Protein AF-A0A9P6Y7F3-F1 (afdb_monomer)

Mean predicted aligned error: 17.51 Å

Nearest PDB structures (foldseek):
  8tn6-assembly1_C  TM=5.494E-01  e=2.387E-01  synthetic construct
  7jh6-assembly4_D  TM=4.380E-01  e=4.253E-01  synthetic construct

Foldseek 3Di:
DPPLVNVLVVLLVQLLVLLVQLLVLLVCCLPPLLVVLVPDPANLVSVVVCCVVSVVSLVVSLVSNLVSLVVSCVSVVDCLSVLLNCLSVVLVVLCVPQQVVLVVVSVVQVPDPDDDRVVVNVSSVSNSVSSVVNSVSSVVSNVSSVVVVVPVVVVVVVVVVVVVVVVVVVVVVVVVVVVVVVVLVPDDPVLNPDDPVVNCVVCVPVVVVVVVVPVPCPVVVVPPVVVVVVVVVVVVVVVVVVVVPDPDDDDDDDDDDDDDDDDDDDDDQDQWDWDWDDDVPDDIDIDTHRPVDDPVVVPPDDPDDPPVVVVVVVDPVVVVVVVVVVVVVVVVVVVVVVVVVVVVVVD

InterPro domains:
  IPR013901 Anthrone oxygenase [PF08592] (49-143)

Solvent-accessible surface area (backbone atoms only — not comparable to full-atom values): 19781 Å² total; per-residue (Å²): 132,84,52,71,66,66,68,44,48,57,37,50,51,49,17,38,52,27,22,41,54,40,20,55,50,41,48,44,42,62,72,46,47,49,54,52,25,70,70,38,98,59,40,65,69,48,42,52,55,53,46,62,58,48,51,58,58,43,54,53,23,30,52,50,15,17,51,22,20,39,49,47,16,73,76,66,68,44,64,64,29,42,50,25,13,48,31,26,44,47,43,54,61,48,37,60,73,60,44,41,64,51,51,52,52,54,58,51,47,70,74,43,98,76,66,63,64,69,60,50,50,55,47,51,52,54,46,50,55,54,47,49,57,44,28,52,35,25,39,49,18,24,52,46,40,53,60,52,47,64,58,52,52,60,52,49,57,52,51,54,54,50,52,52,51,52,52,50,52,48,52,49,53,52,50,52,51,52,50,50,52,55,55,60,68,72,49,57,74,74,65,74,72,46,51,76,68,54,49,54,68,76,39,49,69,62,49,52,51,50,50,62,72,56,54,67,79,45,78,78,68,60,48,50,71,54,53,50,48,51,52,49,52,54,48,53,57,48,52,55,58,55,60,77,68,62,88,80,76,89,80,80,88,74,92,78,79,90,78,85,92,77,85,92,74,84,78,78,83,70,69,70,46,72,49,72,50,82,49,91,97,50,86,67,48,74,48,80,43,58,78,85,65,56,78,90,74,60,63,83,82,73,85,79,74,56,70,78,56,57,62,62,44,70,44,67,68,51,42,50,54,53,50,53,50,53,52,51,52,52,51,52,50,52,54,50,52,53,51,53,53,55,56,63,77,74,111

Secondary structure (DSSP, 8-state):
---HHHHHHHHHHHHHHHHHHHHHHHHHIIIIIHHHHHHSSSHHHHHHHHHHHHHHHHHHHHHHHHHHHHHHHHHH--HHHHHHHHHHHHHHHHIIIIIHHHHHHHHHHTTSSS--HHHHHHHHHHHHHHHHHHHHHHHHHHHHHHHHHHHHHHHHHHHHHHHHHHHHHHHHHHHHHHHHHHHHHHS-HHHHTS-HHHHHHH-HHHHHHHHHHT----TTSSSHHHHHHHHHHHHHHHHHHHHTT---------PPPPPPP--------PPPEEEEE--TTS--EEEEE-TTS-GGGS--------HHHHHHTTSHHHHHHHHHHHHHHHHHHHHHHHHHHHHHTT-

Sequence (347 aa):
MTSLSTLIYYPRSISLLSSGIFAGFAVSVLYVSVPSIKASKDPLPTFVTTYGQGAKLAITNILISSTASGYCYYKTKNPKFLYAALFSAFSAPFTVFFIAPVNNQLFALQKDDSYDINKVYGLVDKWAILHGIRTIAGTAAFIINVFIKRKCDRTFISETKIEQLLQHVKGTCDSIRKNGANQLAKLPPEIRQLTAEEVCLTDKENFEELLKQLKPKKLSEFDTERIEAIEKQVEEEKEEEEEEGNDSYIDSELPLGRVPTGQRENTPSMGPLFIRLERQDKSNISIKLDPNQTVSELGGYTLVAPDNIMWQLENKTHRHHVWEQVEDIRSQLALFQTQLLKKNNTQ

pLDDT: mean 78.93, std 18.7, range [33.91, 98.5]

Radius of gyration: 35.04 Å; Cα contacts (8 Å, |Δi|>4): 204; chains: 1; bounding box: 82×62×100 Å

Organism: Rhizopus oryzae (NCBI:txid64495)

Structure (mmCIF, N/CA/C/O backbone):
data_AF-A0A9P6Y7F3-F1
#
_entry.id   AF-A0A9P6Y7F3-F1
#
loop_
_atom_site.group_PDB
_atom_site.id
_atom_site.type_symbol
_atom_site.label_atom_id
_atom_site.label_alt_id
_atom_site.label_comp_id
_atom_site.label_asym_id
_atom_site.label_entity_id
_atom_site.label_seq_id
_atom_site.pdbx_PDB_ins_code
_atom_site.Cartn_x
_atom_site.Cartn_y
_atom_site.Cartn_z
_atom_site.occupancy
_atom_site.B_iso_or_equiv
_atom_site.auth_seq_id
_atom_site.auth_comp_id
_atom_site.auth_asym_id
_atom_site.auth_atom_id
_atom_site.pdbx_PDB_model_num
ATOM 1 N N . MET A 1 1 ? 0.454 -7.447 29.699 1.00 49.69 1 MET A N 1
ATOM 2 C CA . MET A 1 1 ? -0.073 -8.028 28.447 1.00 49.69 1 MET A CA 1
ATOM 3 C C . MET A 1 1 ? -0.230 -6.880 27.469 1.00 49.69 1 MET A C 1
ATOM 5 O O . MET A 1 1 ? -0.949 -5.946 27.790 1.00 49.69 1 MET A O 1
ATOM 9 N N . THR A 1 2 ? 0.507 -6.864 26.360 1.00 57.16 2 THR A N 1
ATOM 10 C CA . THR A 1 2 ? 0.284 -5.858 25.313 1.00 57.16 2 THR A CA 1
ATOM 11 C C . THR A 1 2 ? -1.067 -6.140 24.669 1.00 57.16 2 THR A C 1
ATOM 13 O O . THR A 1 2 ? -1.341 -7.276 24.280 1.00 57.16 2 THR A O 1
ATOM 16 N N . SER A 1 3 ? -1.939 -5.133 24.620 1.00 75.25 3 SER A N 1
ATOM 17 C CA . SER A 1 3 ? -3.242 -5.269 23.972 1.00 75.25 3 SER A CA 1
ATOM 18 C C . SER A 1 3 ? -3.043 -5.684 22.510 1.00 75.25 3 SER A C 1
ATOM 20 O O . SER A 1 3 ? -2.118 -5.211 21.840 1.00 75.25 3 SER A O 1
ATOM 22 N N . LEU A 1 4 ? -3.909 -6.569 22.008 1.00 72.44 4 LEU A N 1
ATOM 23 C CA . LEU A 1 4 ? -3.931 -6.986 20.601 1.00 72.44 4 LEU A CA 1
ATOM 24 C C . LEU A 1 4 ? -3.957 -5.765 19.661 1.00 72.44 4 LEU A C 1
ATOM 26 O O . LEU A 1 4 ? -3.352 -5.792 18.589 1.00 72.44 4 LEU A O 1
ATOM 30 N N . SER A 1 5 ? -4.572 -4.671 20.112 1.00 70.25 5 SER A N 1
ATOM 31 C CA . SER A 1 5 ? -4.642 -3.384 19.423 1.00 70.25 5 SER A CA 1
ATOM 32 C C . SER A 1 5 ? -3.257 -2.766 19.201 1.00 70.25 5 SER A C 1
ATOM 34 O O . SER A 1 5 ? -2.925 -2.372 18.083 1.00 70.25 5 SER A O 1
ATOM 36 N N . THR A 1 6 ? -2.392 -2.770 20.220 1.00 77.69 6 THR A N 1
ATOM 37 C CA . THR A 1 6 ? -1.009 -2.273 20.107 1.00 77.69 6 THR A CA 1
ATOM 38 C C . THR A 1 6 ? -0.184 -3.136 19.149 1.00 77.69 6 THR A C 1
ATOM 40 O O . THR A 1 6 ? 0.650 -2.622 18.406 1.00 77.69 6 THR A O 1
ATOM 43 N N . LEU A 1 7 ? -0.445 -4.449 19.118 1.00 84.25 7 LEU A N 1
ATOM 44 C CA . LEU A 1 7 ? 0.279 -5.396 18.265 1.00 84.25 7 LEU A CA 1
ATOM 45 C C . LEU A 1 7 ? -0.019 -5.204 16.766 1.00 84.25 7 LEU A C 1
ATOM 47 O O . LEU A 1 7 ? 0.833 -5.497 15.931 1.00 84.25 7 LEU A O 1
ATOM 51 N N . ILE A 1 8 ? -1.214 -4.720 16.415 1.00 89.50 8 ILE A N 1
ATOM 52 C CA . ILE A 1 8 ? -1.642 -4.520 15.019 1.00 89.50 8 ILE A CA 1
ATOM 53 C C . ILE A 1 8 ? -1.339 -3.099 14.528 1.00 89.50 8 ILE A C 1
ATOM 55 O O . ILE A 1 8 ? -1.140 -2.900 13.328 1.00 89.50 8 ILE A O 1
ATOM 59 N N . TYR A 1 9 ? -1.257 -2.123 15.436 1.00 89.31 9 TYR A N 1
ATOM 60 C CA . TYR A 1 9 ? -1.045 -0.719 15.088 1.00 89.31 9 TYR A CA 1
ATOM 61 C C . TYR A 1 9 ? 0.266 -0.486 14.321 1.00 89.31 9 TYR A C 1
ATOM 63 O O . TYR A 1 9 ? 0.245 0.082 13.228 1.00 89.31 9 TYR A O 1
ATOM 71 N N . TYR A 1 10 ? 1.399 -0.981 14.835 1.00 93.06 10 TYR A N 1
ATOM 72 C CA . TYR A 1 10 ? 2.697 -0.762 14.184 1.00 93.06 10 TYR A CA 1
ATOM 73 C C . TYR A 1 10 ? 2.797 -1.411 12.796 1.00 93.06 10 TYR A C 1
ATOM 75 O O . TYR A 1 10 ? 3.125 -0.696 11.847 1.00 93.06 10 TYR A O 1
ATOM 83 N N . PRO A 1 11 ? 2.475 -2.709 12.608 1.00 95.19 11 PRO A N 1
ATOM 84 C CA . PRO A 1 11 ? 2.533 -3.328 11.283 1.00 95.19 11 PRO A CA 1
ATOM 85 C C . PRO A 1 11 ? 1.597 -2.651 10.278 1.00 95.19 11 PRO A C 1
ATOM 87 O O . PRO A 1 11 ? 1.958 -2.472 9.119 1.00 95.19 11 PRO A O 1
ATOM 90 N N . ARG A 1 12 ? 0.420 -2.196 10.715 1.00 94.50 12 ARG A N 1
ATOM 91 C CA . ARG A 1 12 ? -0.517 -1.473 9.850 1.00 94.50 12 ARG A CA 1
ATOM 92 C C . ARG A 1 12 ? 0.063 -0.146 9.362 1.00 94.50 12 ARG A C 1
ATOM 94 O O . ARG A 1 12 ? 0.005 0.129 8.166 1.00 94.50 12 ARG A O 1
ATOM 101 N N . SER A 1 13 ? 0.645 0.650 10.256 1.00 95.19 13 SER A N 1
ATOM 102 C CA . SER A 1 13 ? 1.285 1.924 9.901 1.00 95.19 13 SER A CA 1
ATOM 103 C C . SER A 1 13 ? 2.497 1.718 8.991 1.00 95.19 13 SER A C 1
ATOM 105 O O . SER A 1 13 ? 2.642 2.427 7.998 1.00 95.19 13 SER A O 1
ATOM 107 N N . ILE A 1 14 ? 3.319 0.700 9.270 1.00 96.75 14 ILE A N 1
ATOM 108 C CA . ILE A 1 14 ? 4.457 0.310 8.423 1.00 96.75 14 ILE A CA 1
ATOM 109 C C . ILE A 1 14 ? 3.976 -0.091 7.023 1.00 96.75 14 ILE A C 1
ATOM 111 O O . ILE A 1 14 ? 4.541 0.350 6.024 1.00 96.75 14 ILE A O 1
ATOM 115 N N . SER A 1 15 ? 2.911 -0.891 6.945 1.00 97.50 15 SER A N 1
ATOM 116 C CA . SER A 1 15 ? 2.300 -1.306 5.683 1.00 97.50 15 SER A CA 1
ATOM 117 C C . SER A 1 15 ? 1.808 -0.110 4.868 1.00 97.50 15 SER A C 1
ATOM 119 O O . SER A 1 15 ? 2.130 0.006 3.683 1.00 97.50 15 SER A O 1
ATOM 121 N N . LEU A 1 16 ? 1.069 0.807 5.500 1.00 97.44 16 LEU A N 1
ATOM 122 C CA . LEU A 1 16 ? 0.550 2.010 4.853 1.00 97.44 16 LEU A CA 1
ATOM 123 C C . LEU A 1 16 ? 1.681 2.916 4.348 1.00 97.44 16 LEU A C 1
ATOM 125 O O . LEU A 1 16 ? 1.670 3.303 3.183 1.00 97.44 16 LEU A O 1
ATOM 129 N N . LEU A 1 17 ? 2.672 3.211 5.193 1.00 97.69 17 LEU A N 1
ATOM 130 C CA . LEU A 1 17 ? 3.802 4.063 4.824 1.00 97.69 17 LEU A CA 1
ATOM 131 C C . LEU A 1 17 ? 4.606 3.453 3.672 1.00 97.69 17 LEU A C 1
ATOM 133 O O . LEU A 1 17 ? 4.870 4.117 2.675 1.00 97.69 17 LEU A O 1
ATOM 137 N N . SER A 1 18 ? 4.970 2.176 3.788 1.00 98.25 18 SER A N 1
ATOM 138 C CA . SER A 1 18 ? 5.808 1.512 2.792 1.00 98.25 18 SER A CA 1
ATOM 139 C C . SER A 1 18 ? 5.091 1.329 1.450 1.00 98.25 18 SER A C 1
ATOM 141 O O . SER A 1 18 ? 5.689 1.561 0.398 1.00 98.25 18 SER A O 1
ATOM 143 N N . SER A 1 19 ? 3.796 0.984 1.463 1.00 98.06 19 SER A N 1
ATOM 144 C CA . SER A 1 19 ? 2.991 0.934 0.232 1.00 98.06 19 SER A CA 1
ATOM 145 C C . SER A 1 19 ? 2.800 2.321 -0.391 1.00 98.06 19 SER A C 1
ATOM 147 O O . SER A 1 19 ? 2.865 2.434 -1.612 1.00 98.06 19 SER A O 1
ATOM 149 N N . GLY A 1 20 ? 2.659 3.378 0.416 1.00 97.94 20 GLY A N 1
ATOM 150 C CA . GLY A 1 20 ? 2.599 4.764 -0.056 1.00 97.94 20 GLY A CA 1
ATOM 151 C C . GLY A 1 20 ? 3.897 5.228 -0.715 1.00 97.94 20 GLY A C 1
ATOM 152 O O . GLY A 1 20 ? 3.863 5.751 -1.827 1.00 97.94 20 GLY A O 1
ATOM 153 N N . ILE A 1 21 ? 5.050 4.961 -0.088 1.00 98.12 21 ILE A N 1
ATOM 154 C CA . ILE A 1 21 ? 6.371 5.247 -0.673 1.00 98.12 21 ILE A CA 1
ATOM 155 C C . ILE A 1 21 ? 6.537 4.494 -1.995 1.00 98.12 21 ILE A C 1
ATOM 157 O O . ILE A 1 21 ? 6.962 5.086 -2.985 1.00 98.12 21 ILE A O 1
ATOM 161 N N . PHE A 1 22 ? 6.182 3.205 -2.039 1.00 97.56 22 PHE A N 1
ATOM 162 C CA . PHE A 1 22 ? 6.267 2.417 -3.268 1.00 97.56 22 PHE A CA 1
ATOM 163 C C . PHE A 1 22 ? 5.355 2.955 -4.375 1.00 97.56 22 PHE A C 1
ATOM 165 O O . PHE A 1 22 ? 5.815 3.101 -5.505 1.00 97.56 22 PHE A O 1
ATOM 172 N N . ALA A 1 23 ? 4.095 3.271 -4.066 1.00 98.06 23 ALA A N 1
ATOM 173 C CA . ALA A 1 23 ? 3.142 3.815 -5.030 1.00 98.06 23 ALA A CA 1
ATOM 174 C C . ALA A 1 23 ? 3.605 5.177 -5.570 1.00 98.06 23 ALA A C 1
ATOM 176 O O . ALA A 1 23 ? 3.690 5.353 -6.784 1.00 98.06 23 ALA A O 1
ATOM 177 N N . GLY A 1 24 ? 3.991 6.106 -4.688 1.00 97.00 24 GLY A N 1
ATOM 178 C CA . GLY A 1 24 ? 4.507 7.422 -5.075 1.00 97.00 24 GLY A CA 1
ATOM 179 C C . GLY A 1 24 ? 5.773 7.320 -5.926 1.00 97.00 24 GLY A C 1
ATOM 180 O O . GLY A 1 24 ? 5.872 7.946 -6.982 1.00 97.00 24 GLY A O 1
ATOM 181 N N . PHE A 1 25 ? 6.706 6.450 -5.533 1.00 96.56 25 PHE A N 1
ATOM 182 C CA . PHE A 1 25 ? 7.892 6.149 -6.327 1.00 96.56 25 PHE A CA 1
ATOM 183 C C . PHE A 1 25 ? 7.523 5.585 -7.710 1.00 96.56 25 PHE A C 1
ATOM 185 O O . PHE A 1 25 ? 7.997 6.086 -8.726 1.00 96.56 25 PHE A O 1
ATOM 192 N N . ALA A 1 26 ? 6.641 4.588 -7.782 1.00 96.00 26 ALA A N 1
ATOM 193 C CA . ALA A 1 26 ? 6.241 3.957 -9.037 1.00 96.00 26 ALA A CA 1
ATOM 194 C C . ALA A 1 26 ? 5.522 4.928 -9.994 1.00 96.00 26 ALA A C 1
ATOM 196 O O . ALA A 1 26 ? 5.725 4.861 -11.208 1.00 96.00 26 ALA A O 1
ATOM 197 N N . VAL A 1 27 ? 4.727 5.859 -9.458 1.00 97.50 27 VAL A N 1
ATOM 198 C CA . VAL A 1 27 ? 4.130 6.967 -10.218 1.00 97.50 27 VAL A CA 1
ATOM 199 C C . VAL A 1 27 ? 5.219 7.920 -10.716 1.00 97.50 27 VAL A C 1
ATOM 201 O O . VAL A 1 27 ? 5.254 8.227 -11.907 1.00 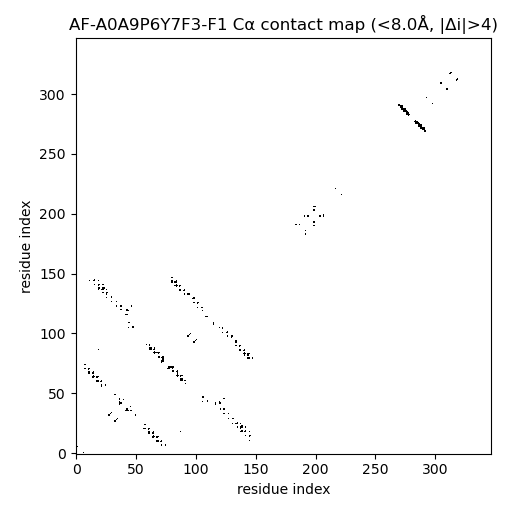97.50 27 VAL A O 1
ATOM 204 N N . SER A 1 28 ? 6.161 8.329 -9.859 1.00 95.94 28 SER A N 1
ATOM 205 C CA . SER A 1 28 ? 7.258 9.226 -10.258 1.00 95.94 28 SER A CA 1
ATOM 206 C C . SER A 1 28 ? 8.112 8.652 -11.391 1.00 95.94 28 SER A C 1
ATOM 208 O O . SER A 1 28 ? 8.513 9.384 -12.293 1.00 95.94 28 SER A O 1
ATOM 210 N N . VAL A 1 29 ? 8.320 7.332 -11.421 1.00 95.81 29 VAL A N 1
ATOM 211 C CA . VAL A 1 29 ? 9.063 6.697 -12.511 1.00 95.81 29 VAL A CA 1
ATOM 212 C C . VAL A 1 29 ? 8.337 6.858 -13.848 1.00 95.81 29 VAL A C 1
ATOM 214 O O . VAL A 1 29 ? 8.982 7.160 -14.847 1.00 95.81 29 VAL A O 1
ATOM 217 N N . LEU A 1 30 ? 7.010 6.710 -13.882 1.00 94.56 30 LEU A N 1
ATOM 218 C CA . LEU A 1 30 ? 6.230 6.857 -15.115 1.00 94.56 30 LEU A CA 1
ATOM 219 C C . LEU A 1 30 ? 6.138 8.306 -15.596 1.00 94.56 30 LEU A C 1
ATOM 221 O O . LEU A 1 30 ? 6.267 8.552 -16.791 1.00 94.56 30 LEU A O 1
ATOM 225 N N . TYR A 1 31 ? 5.909 9.253 -14.685 1.00 95.25 31 TYR A N 1
ATOM 226 C CA . TYR A 1 31 ? 5.632 10.646 -15.054 1.00 95.25 31 TYR A CA 1
ATOM 227 C C . TYR A 1 31 ? 6.874 11.531 -15.128 1.00 95.25 31 TYR A C 1
ATOM 229 O O . TYR A 1 31 ? 6.855 12.541 -15.823 1.00 95.25 31 TYR A O 1
ATOM 237 N N . VAL A 1 32 ? 7.951 11.164 -14.434 1.00 95.81 32 VAL A N 1
ATOM 238 C CA . VAL A 1 32 ? 9.196 11.939 -14.409 1.00 95.81 32 VAL A CA 1
ATOM 239 C C . VAL A 1 32 ? 10.305 11.153 -15.089 1.00 95.81 32 VAL A C 1
ATOM 241 O O . VAL A 1 32 ? 10.828 11.582 -16.114 1.00 95.81 32 VAL A O 1
ATOM 244 N N . SER A 1 33 ? 10.645 9.969 -14.574 1.00 95.38 33 SER A N 1
ATOM 245 C CA . SER A 1 33 ? 11.842 9.264 -15.038 1.00 95.38 33 SER A CA 1
ATOM 246 C C . SER A 1 33 ? 11.744 8.761 -16.479 1.00 95.38 33 SER A C 1
ATOM 248 O O . SER A 1 33 ? 12.707 8.912 -17.221 1.00 95.38 33 SER A O 1
ATOM 250 N N . VAL A 1 34 ? 10.612 8.187 -16.900 1.00 95.88 34 VAL A N 1
ATOM 251 C CA . VAL A 1 34 ? 10.419 7.707 -18.281 1.00 95.88 34 VAL A CA 1
ATOM 252 C C . VAL A 1 34 ? 10.563 8.860 -19.287 1.00 95.88 34 VAL A C 1
ATOM 254 O O . VAL A 1 34 ? 11.395 8.731 -20.190 1.00 95.88 34 VAL A O 1
ATOM 257 N N . PRO A 1 35 ? 9.853 10.001 -19.146 1.00 96.88 35 PRO A N 1
ATOM 258 C CA . PRO A 1 35 ? 10.077 11.161 -20.006 1.00 96.88 35 PRO A CA 1
ATOM 259 C C . PRO A 1 35 ? 11.521 11.662 -19.982 1.00 96.88 35 PRO A C 1
ATOM 261 O O . PRO A 1 35 ? 12.079 11.924 -21.045 1.00 96.88 35 PRO A O 1
ATOM 264 N N . SER A 1 36 ? 12.159 11.741 -18.808 1.00 96.25 36 SER A N 1
ATOM 265 C CA . SER A 1 36 ? 13.554 12.186 -18.697 1.00 96.25 36 SER A CA 1
ATOM 266 C C . SER A 1 36 ? 14.540 11.246 -19.394 1.00 96.25 36 SER A C 1
ATOM 268 O O . SER A 1 36 ? 15.457 11.721 -20.058 1.00 96.25 36 SER A O 1
ATOM 270 N N . ILE A 1 37 ? 14.344 9.926 -19.297 1.00 97.25 37 ILE A N 1
ATOM 271 C CA . ILE A 1 37 ? 15.149 8.936 -20.026 1.00 97.25 37 ILE A CA 1
ATOM 272 C C . ILE A 1 37 ? 14.989 9.160 -21.530 1.00 97.25 37 ILE A C 1
ATOM 274 O O . ILE A 1 37 ? 15.984 9.251 -22.244 1.00 97.25 37 ILE A O 1
ATOM 278 N N . LYS A 1 38 ? 13.753 9.314 -22.017 1.00 96.19 38 LYS A N 1
ATOM 279 C CA . LYS A 1 38 ? 13.482 9.501 -23.450 1.00 96.19 38 LYS A CA 1
ATOM 280 C C . LYS A 1 38 ? 14.000 10.835 -23.999 1.00 96.19 38 LYS A C 1
ATOM 282 O O . LYS A 1 38 ? 14.399 10.887 -25.159 1.00 96.19 38 LYS A O 1
ATOM 287 N N . ALA A 1 39 ? 13.989 11.885 -23.181 1.00 95.44 39 ALA A N 1
ATOM 288 C CA . ALA A 1 39 ? 14.480 13.215 -23.538 1.00 95.44 39 ALA A CA 1
ATOM 289 C C . ALA A 1 39 ? 16.011 13.349 -23.452 1.00 95.44 39 ALA A C 1
ATOM 291 O O . ALA A 1 39 ? 16.569 14.338 -23.926 1.00 95.44 39 ALA A O 1
ATOM 292 N N . SER A 1 40 ? 16.697 12.390 -22.826 1.00 96.31 40 SER A N 1
ATOM 293 C CA . SER A 1 40 ? 18.155 12.406 -22.730 1.00 96.31 40 SER A CA 1
ATOM 294 C C . SER A 1 40 ? 18.813 12.183 -24.097 1.00 96.31 40 SER A C 1
ATOM 296 O O . SER A 1 40 ? 18.253 11.534 -24.979 1.00 96.31 40 SER A O 1
ATOM 298 N N . LYS A 1 41 ? 20.032 12.715 -24.270 1.00 95.06 41 LYS A N 1
ATOM 299 C CA . LYS A 1 41 ? 20.832 12.510 -25.491 1.00 95.06 41 LYS A CA 1
ATOM 300 C C . LYS A 1 41 ? 21.159 11.030 -25.716 1.00 95.06 41 LYS A C 1
ATOM 302 O O . LYS A 1 41 ? 21.247 10.593 -26.858 1.00 95.06 41 LYS A O 1
ATOM 307 N N . ASP A 1 42 ? 21.362 10.300 -24.623 1.00 94.94 42 ASP A N 1
ATOM 308 C CA . ASP A 1 42 ? 21.593 8.864 -24.617 1.00 94.94 42 ASP A CA 1
ATOM 309 C C . ASP A 1 42 ? 20.714 8.208 -23.530 1.00 94.94 42 ASP A C 1
ATOM 311 O O . ASP A 1 42 ? 21.042 8.296 -22.340 1.00 94.94 42 ASP A O 1
ATOM 315 N N . PRO A 1 43 ? 19.608 7.543 -23.918 1.00 95.50 43 PRO A N 1
ATOM 316 C CA . PRO A 1 43 ? 18.675 6.935 -22.974 1.00 95.50 43 PRO A CA 1
ATOM 317 C C . PRO A 1 43 ? 19.267 5.768 -22.180 1.00 95.50 43 PRO A C 1
ATOM 319 O O . PRO A 1 43 ? 18.757 5.455 -21.100 1.00 95.50 43 PRO A O 1
ATOM 322 N N . LEU A 1 44 ? 20.317 5.105 -22.672 1.00 97.38 44 LEU A N 1
ATOM 323 C CA . LEU A 1 44 ? 20.771 3.844 -22.096 1.00 97.38 44 LEU A CA 1
ATOM 324 C C . LEU A 1 44 ? 21.496 4.024 -20.743 1.00 97.38 44 LEU A C 1
ATOM 326 O O . LEU A 1 44 ? 21.058 3.417 -19.760 1.00 97.38 44 LEU A O 1
ATOM 330 N N . PRO A 1 45 ? 22.527 4.881 -20.602 1.00 96.69 45 PRO A N 1
ATOM 331 C CA . PRO A 1 45 ? 23.163 5.151 -19.312 1.00 96.69 45 PRO A CA 1
ATOM 332 C C . PRO A 1 45 ? 22.202 5.769 -18.292 1.00 96.69 45 PRO A C 1
ATOM 334 O O . PRO A 1 45 ? 22.258 5.435 -17.101 1.00 96.69 45 PRO A O 1
ATOM 337 N N . THR A 1 46 ? 21.299 6.646 -18.747 1.00 96.50 46 THR A N 1
ATOM 338 C CA . THR A 1 46 ? 20.276 7.254 -17.888 1.00 96.50 46 THR A CA 1
ATOM 339 C C . THR A 1 46 ? 19.339 6.183 -17.340 1.00 96.50 46 THR A C 1
ATOM 341 O O . THR A 1 46 ? 19.157 6.109 -16.126 1.00 96.50 46 THR A O 1
ATOM 344 N N . PHE A 1 47 ? 18.832 5.287 -18.194 1.00 97.69 47 PHE A N 1
ATOM 345 C CA . PHE A 1 47 ? 18.011 4.155 -17.767 1.00 97.69 47 PHE A CA 1
ATOM 346 C C . PHE A 1 47 ? 18.720 3.294 -16.717 1.00 97.69 47 PHE A C 1
ATOM 348 O O . PHE A 1 47 ? 18.143 3.007 -15.669 1.00 97.69 47 PHE A O 1
ATOM 355 N N . VAL A 1 48 ? 19.970 2.895 -16.970 1.00 96.88 48 VAL A N 1
ATOM 356 C CA . VAL A 1 48 ? 20.720 1.999 -16.075 1.00 96.88 48 VAL A CA 1
ATOM 357 C C . VAL A 1 48 ? 20.902 2.626 -14.696 1.00 96.88 48 VAL A C 1
ATOM 359 O O . VAL A 1 48 ? 20.686 1.967 -13.676 1.00 96.88 48 VAL A O 1
ATOM 362 N N . THR A 1 49 ? 21.247 3.913 -14.665 1.00 95.88 49 THR A N 1
ATOM 363 C CA . THR A 1 49 ? 21.435 4.666 -13.423 1.00 95.88 49 THR A CA 1
ATOM 364 C C . THR A 1 49 ? 20.125 4.771 -12.645 1.00 95.88 49 THR A C 1
ATOM 366 O O . THR A 1 49 ? 20.068 4.409 -11.466 1.00 95.88 49 THR A O 1
ATOM 369 N N . THR A 1 50 ? 19.049 5.196 -13.315 1.00 94.62 50 THR A N 1
ATOM 370 C CA . THR A 1 50 ? 17.714 5.320 -12.720 1.00 94.62 50 THR A CA 1
ATOM 371 C C . THR A 1 50 ? 17.202 3.977 -12.198 1.00 94.62 50 THR A C 1
ATOM 373 O O . THR A 1 50 ? 16.736 3.889 -11.060 1.00 94.62 50 THR A O 1
ATOM 376 N N . TYR A 1 51 ? 17.319 2.908 -12.988 1.00 95.56 51 TYR A N 1
ATOM 377 C CA . TYR A 1 51 ? 16.863 1.578 -12.596 1.00 95.56 51 TYR A CA 1
ATOM 378 C C . TYR A 1 51 ? 17.664 1.028 -11.412 1.00 95.56 51 TYR A C 1
ATOM 380 O O . TYR A 1 51 ? 17.074 0.497 -10.472 1.00 95.56 51 TYR A O 1
ATOM 388 N N . GLY A 1 52 ? 18.994 1.165 -11.424 1.00 93.31 52 GLY A N 1
ATOM 389 C CA . GLY A 1 52 ? 19.861 0.628 -10.373 1.00 93.31 52 GLY A CA 1
ATOM 390 C C . GLY A 1 52 ? 19.564 1.210 -8.989 1.00 93.31 52 GLY A C 1
ATOM 391 O O . GLY A 1 52 ? 19.578 0.485 -7.990 1.00 93.31 52 GLY A O 1
ATOM 392 N N . GLN A 1 53 ? 19.245 2.504 -8.925 1.00 92.44 53 GLN A N 1
ATOM 393 C CA . GLN A 1 53 ? 18.828 3.166 -7.686 1.00 92.44 53 GLN A CA 1
ATOM 394 C C . GLN A 1 53 ? 17.383 2.800 -7.317 1.00 92.44 53 GLN A C 1
ATOM 396 O O . GLN A 1 53 ? 17.099 2.415 -6.180 1.00 92.44 53 GLN A O 1
ATOM 401 N N . GLY A 1 54 ? 16.479 2.840 -8.298 1.00 93.06 54 GLY A N 1
ATOM 402 C CA . GLY A 1 54 ? 15.058 2.580 -8.103 1.00 93.06 54 GLY A CA 1
ATOM 403 C C . GLY A 1 54 ? 14.722 1.152 -7.671 1.00 93.06 54 GLY A C 1
ATOM 404 O O . GLY A 1 54 ? 13.853 0.942 -6.825 1.00 93.06 54 GLY A O 1
ATOM 405 N N . ALA A 1 55 ? 15.427 0.153 -8.204 1.00 94.69 55 ALA A N 1
ATOM 406 C CA . ALA A 1 55 ? 15.164 -1.256 -7.921 1.00 94.69 55 ALA A CA 1
ATOM 407 C C . ALA A 1 55 ? 15.362 -1.603 -6.436 1.00 94.69 55 ALA A C 1
ATOM 409 O O . ALA A 1 55 ? 14.567 -2.359 -5.875 1.00 94.69 55 ALA A O 1
ATOM 410 N N . LYS A 1 56 ? 16.374 -1.012 -5.784 1.00 95.25 56 LYS A N 1
ATOM 411 C CA . LYS A 1 56 ? 16.661 -1.224 -4.354 1.00 95.25 56 LYS A CA 1
ATOM 412 C C . LYS A 1 56 ? 15.543 -0.677 -3.467 1.00 95.25 56 LYS A C 1
ATOM 414 O O . LYS A 1 56 ? 15.102 -1.356 -2.538 1.00 95.25 56 LYS A O 1
ATOM 419 N N . LEU A 1 57 ? 15.052 0.523 -3.778 1.00 94.75 57 LEU A N 1
ATOM 420 C CA . LEU A 1 57 ? 13.929 1.133 -3.063 1.00 94.75 57 LEU A CA 1
ATOM 421 C C . LEU A 1 57 ? 12.634 0.346 -3.285 1.00 94.75 57 LEU A C 1
ATOM 423 O O . LEU A 1 57 ? 11.898 0.091 -2.331 1.00 94.75 57 LEU A O 1
ATOM 427 N N . ALA A 1 58 ? 12.381 -0.086 -4.522 1.00 95.31 58 ALA A N 1
ATOM 428 C CA . ALA A 1 58 ? 11.192 -0.851 -4.872 1.00 95.31 58 ALA A CA 1
ATOM 429 C C . ALA A 1 58 ? 11.123 -2.185 -4.116 1.00 95.31 58 ALA A C 1
ATOM 431 O O . ALA A 1 58 ? 10.133 -2.440 -3.435 1.00 95.31 58 ALA A O 1
ATOM 432 N N . ILE A 1 59 ? 12.170 -3.021 -4.180 1.00 96.38 59 ILE A N 1
ATOM 433 C CA . ILE A 1 59 ? 12.145 -4.345 -3.536 1.00 96.38 59 ILE A CA 1
ATOM 434 C C . ILE A 1 59 ? 12.009 -4.242 -2.015 1.00 96.38 59 ILE A C 1
ATOM 436 O O . ILE A 1 59 ? 11.247 -4.999 -1.415 1.00 96.38 59 ILE A O 1
ATOM 440 N N . THR A 1 60 ? 12.676 -3.261 -1.401 1.00 96.88 60 THR A N 1
ATOM 441 C CA . THR A 1 60 ? 12.608 -3.029 0.046 1.00 96.88 60 THR A CA 1
ATOM 442 C C . THR A 1 60 ? 11.176 -2.712 0.471 1.00 96.88 60 THR A C 1
ATOM 444 O O . THR A 1 60 ? 10.642 -3.355 1.373 1.00 96.88 60 THR A O 1
ATOM 447 N N . ASN A 1 61 ? 10.510 -1.785 -0.225 1.00 97.81 61 ASN A N 1
ATOM 448 C CA . ASN A 1 61 ? 9.138 -1.413 0.114 1.00 97.81 61 ASN A CA 1
ATOM 449 C C . ASN A 1 61 ? 8.109 -2.499 -0.234 1.00 97.81 61 ASN A C 1
ATOM 451 O O . ASN A 1 61 ? 7.140 -2.694 0.500 1.00 97.81 61 ASN A O 1
ATOM 455 N N . ILE A 1 62 ? 8.321 -3.257 -1.313 1.00 97.69 62 ILE A N 1
ATOM 456 C CA . ILE A 1 62 ? 7.472 -4.410 -1.641 1.00 97.69 62 ILE A CA 1
ATOM 457 C C . ILE A 1 62 ? 7.517 -5.434 -0.502 1.00 97.69 62 ILE A C 1
ATOM 459 O O . ILE A 1 62 ? 6.465 -5.863 -0.032 1.00 97.69 62 ILE A O 1
ATOM 463 N N . LEU A 1 63 ? 8.708 -5.799 -0.017 1.00 98.00 63 LEU A N 1
ATOM 464 C CA . LEU A 1 63 ? 8.855 -6.786 1.055 1.00 98.00 63 LEU A CA 1
ATOM 465 C C . LEU A 1 63 ? 8.273 -6.288 2.379 1.00 98.00 63 LEU A C 1
ATOM 467 O O . LEU A 1 63 ? 7.504 -7.013 3.013 1.00 98.00 63 LEU A O 1
ATOM 471 N N . ILE A 1 64 ? 8.588 -5.053 2.780 1.00 98.31 64 ILE A N 1
ATOM 472 C CA . ILE A 1 64 ? 8.082 -4.467 4.028 1.00 98.31 64 ILE A CA 1
ATOM 473 C C . ILE A 1 64 ? 6.554 -4.374 3.997 1.00 98.31 64 ILE A C 1
ATOM 475 O O . ILE A 1 64 ? 5.896 -4.872 4.909 1.00 98.31 64 ILE A O 1
ATOM 479 N N . SER A 1 65 ? 5.967 -3.805 2.938 1.00 98.06 65 SER A N 1
ATOM 480 C CA . SER A 1 65 ? 4.507 -3.672 2.844 1.00 98.06 65 SER A CA 1
ATOM 481 C C . SER A 1 65 ? 3.795 -5.027 2.780 1.00 98.06 65 SER A C 1
ATOM 483 O O . SER A 1 65 ? 2.811 -5.229 3.492 1.00 98.06 65 SER A O 1
ATOM 485 N N . SER A 1 66 ? 4.316 -5.986 2.007 1.00 98.25 66 SER A N 1
ATOM 486 C CA . SER A 1 66 ? 3.713 -7.321 1.875 1.00 98.25 66 SER A CA 1
ATOM 487 C C . SER A 1 66 ? 3.752 -8.100 3.186 1.00 98.25 66 SER A C 1
ATOM 489 O O . SER A 1 66 ? 2.748 -8.687 3.587 1.00 98.25 66 SER A O 1
ATOM 491 N N . THR A 1 67 ? 4.894 -8.094 3.881 1.00 98.25 67 THR A N 1
ATOM 492 C CA . THR A 1 67 ? 5.048 -8.803 5.160 1.00 98.25 67 THR A CA 1
ATOM 493 C C . THR A 1 67 ? 4.223 -8.158 6.267 1.00 98.25 67 THR A C 1
ATOM 495 O O . THR A 1 67 ? 3.552 -8.870 7.012 1.00 98.25 67 THR A O 1
ATOM 498 N N . ALA A 1 68 ? 4.193 -6.826 6.339 1.00 97.88 68 ALA A N 1
ATOM 499 C CA . ALA A 1 68 ? 3.415 -6.098 7.331 1.00 97.88 68 ALA A CA 1
ATOM 500 C C . ALA A 1 68 ? 1.899 -6.285 7.128 1.00 97.88 68 ALA A C 1
ATOM 502 O O . ALA A 1 68 ? 1.195 -6.650 8.072 1.00 97.88 68 ALA A O 1
ATOM 503 N N . SER A 1 69 ? 1.401 -6.150 5.890 1.00 97.62 69 SER A N 1
ATOM 504 C CA . SER A 1 69 ? 0.008 -6.481 5.546 1.00 97.62 69 SER A CA 1
ATOM 505 C C . SER A 1 69 ? -0.311 -7.956 5.813 1.00 97.62 69 SER A C 1
ATOM 507 O O . SER A 1 69 ? -1.341 -8.273 6.409 1.00 97.62 69 SER A O 1
ATOM 509 N N . GLY A 1 70 ? 0.585 -8.874 5.439 1.00 98.00 70 GLY A N 1
ATOM 510 C CA . GLY A 1 70 ? 0.420 -10.308 5.682 1.00 98.00 70 GLY A CA 1
ATOM 511 C C . GLY A 1 70 ? 0.338 -10.648 7.172 1.00 98.00 70 GLY A C 1
ATOM 512 O O . GLY A 1 70 ? -0.503 -11.448 7.582 1.00 98.00 70 GLY A O 1
ATOM 513 N N . TYR A 1 71 ? 1.140 -9.985 8.007 1.00 97.56 71 TYR A N 1
ATOM 514 C CA . TYR A 1 71 ? 1.072 -10.115 9.460 1.00 97.56 71 TYR A CA 1
ATOM 515 C C . TYR A 1 71 ? -0.257 -9.593 10.021 1.00 97.56 71 TYR A C 1
ATOM 517 O O . TYR A 1 71 ? -0.896 -10.273 10.831 1.00 97.56 71 TYR A O 1
ATOM 525 N N . CYS A 1 72 ? -0.722 -8.427 9.557 1.00 95.69 72 CYS A N 1
ATOM 526 C CA . CYS A 1 72 ? -2.040 -7.907 9.921 1.00 95.69 72 CYS A CA 1
ATOM 527 C C . CYS A 1 72 ? -3.157 -8.890 9.544 1.00 95.69 72 CYS A C 1
ATOM 529 O O . CYS A 1 72 ? -4.048 -9.132 10.361 1.00 95.69 72 CYS A O 1
ATOM 531 N N . TYR A 1 73 ? -3.099 -9.511 8.360 1.00 96.75 73 TYR A N 1
ATOM 532 C CA . TYR A 1 73 ? -4.043 -10.560 7.968 1.00 96.75 73 TYR A CA 1
ATOM 533 C C . TYR A 1 73 ? -3.954 -11.780 8.888 1.00 96.75 73 TYR A C 1
ATOM 535 O O . TYR A 1 73 ? -4.977 -12.264 9.368 1.00 96.75 73 TYR A O 1
ATOM 543 N N . TYR A 1 74 ? -2.745 -12.257 9.191 1.00 96.81 74 TYR A N 1
ATOM 544 C CA . TYR A 1 74 ? -2.549 -13.407 10.069 1.00 96.81 74 TYR A CA 1
ATOM 545 C C . TYR A 1 74 ? -3.223 -13.210 11.435 1.00 96.81 74 TYR A C 1
ATOM 547 O O . TYR A 1 74 ? -3.867 -14.145 11.922 1.00 96.81 74 TYR A O 1
ATOM 555 N N . LYS A 1 75 ? -3.121 -12.000 12.006 1.00 94.88 75 LYS A N 1
ATOM 556 C CA . LYS A 1 75 ? -3.692 -11.635 13.312 1.00 94.88 75 LYS A CA 1
ATOM 557 C C . LYS A 1 75 ? -5.186 -11.321 13.283 1.00 94.88 75 LYS A C 1
ATOM 559 O O . LYS A 1 75 ? -5.895 -11.747 14.184 1.00 94.88 75 LYS A O 1
ATOM 564 N N . THR A 1 76 ? -5.660 -10.584 12.282 1.00 92.44 76 THR A N 1
ATOM 565 C CA . THR A 1 76 ? -7.051 -10.085 12.241 1.00 92.44 76 THR A CA 1
ATOM 566 C C . THR A 1 76 ? -7.999 -10.959 11.430 1.00 92.44 76 THR A C 1
ATOM 568 O O . THR A 1 76 ? -9.209 -10.801 11.539 1.00 92.44 76 THR A O 1
ATOM 571 N N . LYS A 1 77 ? -7.463 -11.826 10.559 1.00 93.88 77 LYS A N 1
ATOM 572 C CA . LYS A 1 77 ? -8.202 -12.574 9.526 1.00 93.88 77 LYS A CA 1
ATOM 573 C C . LYS A 1 77 ? -9.039 -11.694 8.590 1.00 93.88 77 LYS A C 1
ATOM 575 O O . LYS A 1 77 ? -9.890 -12.198 7.866 1.00 93.88 77 LYS A O 1
ATOM 580 N N . ASN A 1 78 ? -8.779 -10.385 8.549 1.00 92.38 78 ASN A N 1
ATOM 581 C CA . ASN A 1 78 ? -9.498 -9.467 7.676 1.00 92.38 78 ASN A CA 1
ATOM 582 C C . ASN A 1 78 ? -8.948 -9.566 6.238 1.00 92.38 78 ASN A C 1
ATOM 584 O O . ASN A 1 78 ? -7.786 -9.207 6.010 1.00 92.38 78 ASN A O 1
ATOM 588 N N . PRO A 1 79 ? -9.762 -9.990 5.251 1.00 96.00 79 PRO A N 1
ATOM 589 C CA . PRO A 1 79 ? -9.298 -10.257 3.888 1.00 96.00 79 PRO A CA 1
ATOM 590 C C . PRO A 1 79 ? -8.738 -9.018 3.178 1.00 96.00 79 PRO A C 1
ATOM 592 O O . PRO A 1 79 ? -7.941 -9.154 2.256 1.00 96.00 79 PRO A O 1
ATOM 595 N N . LYS A 1 80 ? -9.072 -7.799 3.620 1.00 96.12 80 LYS A N 1
ATOM 596 C CA . LYS A 1 80 ? -8.507 -6.572 3.038 1.00 96.12 80 LYS A CA 1
ATOM 597 C C . LYS A 1 80 ? -6.985 -6.509 3.189 1.00 96.12 80 LYS A C 1
ATOM 599 O O . LYS A 1 80 ? -6.299 -6.110 2.253 1.00 96.12 80 LYS A O 1
ATOM 604 N N . PHE A 1 81 ? -6.454 -6.947 4.333 1.00 96.81 81 PHE A N 1
ATOM 605 C CA . PHE A 1 81 ? -5.007 -7.032 4.540 1.00 96.81 81 PHE A CA 1
ATOM 606 C C . PHE A 1 81 ? -4.362 -8.100 3.653 1.00 96.81 81 PHE A C 1
ATOM 608 O O . PHE A 1 81 ? -3.241 -7.910 3.192 1.00 96.81 81 PHE A O 1
ATOM 615 N N . LEU A 1 82 ? -5.074 -9.195 3.365 1.00 97.94 82 LEU A N 1
ATOM 616 C CA . LEU A 1 82 ? -4.599 -10.200 2.418 1.00 97.94 82 LEU A CA 1
ATOM 617 C C . LEU A 1 82 ? -4.506 -9.613 1.006 1.00 97.94 82 LEU A C 1
ATOM 619 O O . LEU A 1 82 ? -3.473 -9.762 0.365 1.00 97.94 82 LEU A O 1
ATOM 623 N N . TYR A 1 83 ? -5.537 -8.900 0.542 1.00 97.94 83 TYR A N 1
ATOM 624 C CA . TYR A 1 83 ? -5.496 -8.250 -0.770 1.00 97.94 83 TYR A CA 1
ATOM 625 C C . TYR A 1 83 ? -4.363 -7.227 -0.866 1.00 97.94 83 TYR A C 1
ATOM 627 O O . TYR A 1 83 ? -3.603 -7.268 -1.828 1.00 97.94 83 TYR A O 1
ATOM 635 N N . ALA A 1 84 ? -4.187 -6.371 0.145 1.00 98.00 84 ALA A N 1
ATOM 636 C CA . ALA A 1 84 ? -3.063 -5.436 0.194 1.00 98.00 84 ALA A CA 1
ATOM 637 C C . ALA A 1 84 ? -1.705 -6.156 0.105 1.00 98.00 84 ALA A C 1
ATOM 639 O O . ALA A 1 84 ? -0.859 -5.770 -0.701 1.00 98.00 84 ALA A O 1
ATOM 640 N N . ALA A 1 85 ? -1.522 -7.240 0.868 1.00 98.31 85 ALA A N 1
ATOM 641 C CA . ALA A 1 85 ? -0.305 -8.044 0.820 1.00 98.31 85 ALA A CA 1
ATOM 642 C C . ALA A 1 85 ? -0.074 -8.663 -0.565 1.00 98.31 85 ALA A C 1
ATOM 644 O O . ALA A 1 85 ? 1.044 -8.623 -1.069 1.00 98.31 85 ALA A O 1
ATOM 645 N N . LEU A 1 86 ? -1.120 -9.211 -1.191 1.00 98.25 86 LEU A N 1
ATOM 646 C CA . LEU A 1 86 ? -1.035 -9.843 -2.508 1.00 98.25 86 LEU A CA 1
ATOM 647 C C . LEU A 1 86 ? -0.720 -8.832 -3.615 1.00 98.25 86 LEU A C 1
ATOM 649 O O . LEU A 1 86 ? 0.144 -9.108 -4.441 1.00 98.25 86 LEU A O 1
ATOM 653 N N . PHE A 1 87 ? -1.361 -7.659 -3.622 1.00 98.19 87 PHE A N 1
ATOM 654 C CA . PHE A 1 87 ? -1.080 -6.611 -4.609 1.00 98.19 87 PHE A CA 1
ATOM 655 C C . PHE A 1 87 ? 0.335 -6.035 -4.462 1.00 98.19 87 PHE A C 1
ATOM 657 O O . PHE A 1 87 ? 1.022 -5.848 -5.469 1.00 98.19 87 PHE A O 1
ATOM 664 N N . SER A 1 88 ? 0.815 -5.823 -3.230 1.00 97.56 88 SER A N 1
ATOM 665 C CA . SER A 1 88 ? 2.219 -5.463 -2.997 1.00 97.56 88 SER A CA 1
ATOM 666 C C . SER A 1 88 ? 3.156 -6.568 -3.489 1.00 97.56 88 SER A C 1
ATOM 668 O O . SER A 1 88 ? 4.056 -6.306 -4.292 1.00 97.56 88 SER A O 1
ATOM 670 N N . ALA A 1 89 ? 2.914 -7.815 -3.073 1.00 98.00 89 ALA A N 1
ATOM 671 C CA . ALA A 1 89 ? 3.774 -8.950 -3.382 1.00 98.00 89 ALA A CA 1
ATOM 672 C C . ALA A 1 89 ? 3.823 -9.246 -4.881 1.00 98.00 89 ALA A C 1
ATOM 674 O O . ALA A 1 89 ? 4.896 -9.574 -5.375 1.00 98.00 89 ALA A O 1
ATOM 675 N N . PHE A 1 90 ? 2.711 -9.073 -5.607 1.00 97.94 90 PHE A N 1
ATOM 676 C CA . PHE A 1 90 ? 2.588 -9.278 -7.056 1.00 97.94 90 PHE A CA 1
ATOM 677 C C . PHE A 1 90 ? 3.655 -8.530 -7.863 1.00 97.94 90 PHE A C 1
ATOM 679 O O . PHE A 1 90 ? 4.138 -9.033 -8.880 1.00 97.94 90 PHE A O 1
ATOM 686 N N . SER A 1 91 ? 4.090 -7.363 -7.385 1.00 96.19 91 SER A N 1
ATOM 687 C CA . SER A 1 91 ? 5.112 -6.560 -8.058 1.00 96.19 91 SER A CA 1
ATOM 688 C C . SER A 1 91 ? 6.447 -7.297 -8.218 1.00 96.19 91 SER A C 1
ATOM 690 O O . SER A 1 91 ? 7.140 -7.082 -9.215 1.00 96.19 91 SER A O 1
ATOM 692 N N . ALA A 1 92 ? 6.816 -8.177 -7.281 1.00 96.75 92 ALA A N 1
ATOM 693 C CA . ALA A 1 92 ? 8.065 -8.937 -7.335 1.00 96.75 92 ALA A CA 1
ATOM 694 C C . ALA A 1 92 ? 8.079 -10.017 -8.441 1.00 96.75 92 ALA A C 1
ATOM 696 O O . ALA A 1 92 ? 8.921 -9.904 -9.336 1.00 96.75 92 ALA A O 1
ATOM 697 N N . PRO A 1 93 ? 7.168 -11.016 -8.472 1.00 97.56 93 PRO A N 1
ATOM 698 C CA . PRO A 1 93 ? 7.124 -11.992 -9.555 1.00 97.56 93 PRO A CA 1
ATOM 699 C C . PRO A 1 93 ? 6.838 -11.319 -10.899 1.00 97.56 93 PRO A C 1
ATOM 701 O O . PRO A 1 93 ? 7.469 -11.677 -11.889 1.00 97.56 93 PRO A O 1
ATOM 704 N N . PHE A 1 94 ? 5.988 -10.286 -10.949 1.00 98.12 94 PHE A N 1
ATOM 705 C CA . PHE A 1 94 ? 5.766 -9.542 -12.189 1.00 98.12 94 PHE A CA 1
ATOM 706 C C . PHE A 1 94 ? 7.064 -8.908 -12.719 1.00 98.12 94 PHE A C 1
ATOM 708 O O . PHE A 1 94 ? 7.368 -8.988 -13.911 1.00 98.12 94 PHE A O 1
ATOM 715 N N . THR A 1 95 ? 7.880 -8.335 -11.827 1.00 97.00 95 THR A N 1
ATOM 716 C CA . THR A 1 95 ? 9.191 -7.789 -12.202 1.00 97.00 95 THR A CA 1
ATOM 717 C C . THR A 1 95 ? 10.113 -8.886 -12.735 1.00 97.00 95 THR A C 1
ATOM 719 O O . THR A 1 95 ? 10.731 -8.680 -13.773 1.00 97.00 95 THR A O 1
ATOM 722 N N . VAL A 1 96 ? 10.185 -10.047 -12.081 1.00 97.81 96 VAL A N 1
ATOM 723 C CA . VAL A 1 96 ? 11.062 -11.155 -12.502 1.00 97.81 96 VAL A CA 1
ATOM 724 C C . VAL A 1 96 ? 10.649 -11.732 -13.859 1.00 97.81 96 VAL A C 1
ATOM 726 O O . VAL A 1 96 ? 11.503 -11.924 -14.718 1.00 97.81 96 VAL A O 1
ATOM 729 N N . PHE A 1 97 ? 9.358 -11.985 -14.078 1.00 98.25 97 PHE A N 1
ATOM 730 C CA . PHE A 1 97 ? 8.897 -12.671 -15.288 1.00 98.25 97 PHE A CA 1
ATOM 731 C C . PHE A 1 97 ? 8.739 -11.751 -16.502 1.00 98.25 97 PHE A C 1
ATOM 733 O O . PHE A 1 97 ? 8.982 -12.194 -17.622 1.00 98.25 97 PHE A O 1
ATOM 740 N N . PHE A 1 98 ? 8.361 -10.482 -16.311 1.00 98.31 98 PHE A N 1
ATOM 741 C CA . PHE A 1 98 ? 8.015 -9.595 -17.429 1.00 98.31 98 PHE A CA 1
ATOM 742 C C . PHE A 1 98 ? 8.985 -8.428 -17.613 1.00 98.31 98 PHE A C 1
ATOM 744 O O . PHE A 1 98 ? 9.365 -8.125 -18.743 1.00 98.31 98 PHE A O 1
ATOM 751 N N . ILE A 1 99 ? 9.421 -7.782 -16.526 1.00 97.75 99 ILE A N 1
ATOM 752 C CA . ILE A 1 99 ? 10.284 -6.590 -16.608 1.00 97.75 99 ILE A CA 1
ATOM 753 C C . ILE A 1 99 ? 11.761 -6.986 -16.756 1.00 97.75 99 ILE A C 1
ATOM 755 O O . ILE A 1 99 ? 12.473 -6.416 -17.582 1.00 97.75 99 ILE A O 1
ATOM 759 N N . ALA A 1 100 ? 12.233 -7.985 -16.006 1.00 97.94 100 ALA A N 1
ATOM 760 C CA . ALA A 1 100 ? 13.633 -8.401 -16.012 1.00 97.94 100 ALA A CA 1
ATOM 761 C C . ALA A 1 100 ? 14.142 -8.835 -17.400 1.00 97.94 100 ALA A C 1
ATOM 763 O O . ALA A 1 100 ? 15.252 -8.435 -17.744 1.00 97.94 100 ALA A O 1
ATOM 764 N N . PRO A 1 101 ? 13.369 -9.541 -18.253 1.00 98.50 101 PRO A N 1
ATOM 765 C CA . PRO A 1 101 ? 13.793 -9.818 -19.626 1.00 98.50 101 PRO A CA 1
ATOM 766 C C . PRO A 1 101 ? 14.077 -8.559 -20.456 1.00 98.50 101 PRO A C 1
ATOM 768 O O . PRO A 1 101 ? 14.990 -8.566 -21.277 1.00 98.50 101 PRO A O 1
ATOM 771 N N . VAL A 1 102 ? 13.321 -7.476 -20.245 1.00 98.50 102 VAL A N 1
ATOM 772 C CA . VAL A 1 102 ? 13.538 -6.190 -20.930 1.00 98.50 102 VAL A CA 1
ATOM 773 C C . VAL A 1 102 ? 14.763 -5.483 -20.350 1.00 98.50 102 VAL A C 1
ATOM 775 O O . VAL A 1 102 ? 15.622 -5.029 -21.102 1.00 98.50 102 VAL A O 1
ATOM 778 N N . ASN A 1 103 ? 14.900 -5.470 -19.022 1.00 98.12 103 ASN A N 1
ATOM 779 C CA . ASN A 1 103 ? 16.066 -4.886 -18.355 1.00 98.12 103 ASN A CA 1
ATOM 780 C C . ASN A 1 103 ? 17.362 -5.587 -18.769 1.00 98.12 103 ASN A C 1
ATOM 782 O O . ASN A 1 103 ? 18.353 -4.925 -19.039 1.00 98.12 103 ASN A O 1
ATOM 786 N N . ASN A 1 104 ? 17.352 -6.918 -18.864 1.00 98.00 104 ASN A N 1
ATOM 787 C CA . ASN A 1 104 ? 18.515 -7.700 -19.272 1.00 98.00 104 ASN A CA 1
ATOM 788 C C . ASN A 1 104 ? 18.939 -7.383 -20.710 1.00 98.00 104 ASN A C 1
ATOM 790 O O . ASN A 1 104 ? 20.134 -7.357 -20.986 1.00 98.00 104 ASN A O 1
ATOM 794 N N . GLN A 1 105 ? 17.991 -7.099 -21.611 1.00 98.19 105 GLN A N 1
ATOM 795 C CA . GLN A 1 105 ? 18.312 -6.640 -22.967 1.00 98.19 105 GLN A CA 1
ATOM 796 C C . GLN A 1 105 ? 18.960 -5.254 -22.954 1.00 98.19 105 GLN A C 1
ATOM 798 O O . GLN A 1 105 ? 19.961 -5.054 -23.634 1.00 98.19 105 GLN A O 1
ATOM 803 N N . LEU A 1 106 ? 18.446 -4.322 -22.146 1.00 97.69 106 LEU A N 1
ATOM 804 C CA . LEU A 1 106 ? 19.059 -3.001 -21.971 1.00 97.69 106 LEU A CA 1
ATOM 805 C C . LEU A 1 106 ? 20.469 -3.116 -21.363 1.00 97.69 106 LEU A C 1
ATOM 807 O O . LEU A 1 106 ? 21.414 -2.543 -21.891 1.00 97.69 106 LEU A O 1
ATOM 811 N N . PHE A 1 107 ? 20.655 -3.931 -20.322 1.00 97.56 107 PHE A N 1
ATOM 812 C CA . PHE A 1 107 ? 21.974 -4.165 -19.721 1.00 97.56 107 PHE A CA 1
ATOM 813 C C . PHE A 1 107 ? 22.957 -4.880 -20.647 1.00 97.56 107 PHE A C 1
ATOM 815 O O . PHE A 1 107 ? 24.161 -4.683 -20.508 1.00 97.56 107 PHE A O 1
ATOM 822 N N . ALA A 1 108 ? 22.474 -5.719 -21.564 1.00 97.25 108 ALA A N 1
ATOM 823 C CA . ALA A 1 108 ? 23.322 -6.327 -22.581 1.00 97.25 108 ALA A CA 1
ATOM 824 C C . ALA A 1 108 ? 23.833 -5.266 -23.564 1.00 97.25 108 ALA A C 1
ATOM 826 O O . ALA A 1 108 ? 25.037 -5.188 -23.769 1.00 97.25 108 ALA A O 1
ATOM 827 N N . LEU A 1 109 ? 22.948 -4.392 -24.065 1.00 96.81 109 LEU A N 1
ATOM 828 C CA . LEU A 1 109 ? 23.325 -3.301 -24.974 1.00 96.81 109 LEU A CA 1
ATOM 829 C C . LEU A 1 109 ? 24.321 -2.321 -24.344 1.00 96.81 109 LEU A C 1
ATOM 831 O O . LEU A 1 109 ? 25.135 -1.749 -25.053 1.00 96.81 109 LEU A O 1
ATOM 835 N N . GLN A 1 110 ? 24.293 -2.138 -23.019 1.00 95.38 110 GLN A N 1
ATOM 836 C CA . GLN A 1 110 ? 25.245 -1.255 -22.334 1.00 95.38 110 GLN A CA 1
ATOM 837 C C . GLN A 1 110 ? 26.691 -1.770 -22.413 1.00 95.38 110 GLN A C 1
ATOM 839 O O . GLN A 1 110 ? 27.630 -0.994 -22.265 1.00 95.38 110 GLN A O 1
ATOM 844 N N . LYS A 1 111 ? 26.873 -3.080 -22.598 1.00 94.50 111 LYS A N 1
ATOM 845 C CA . LYS A 1 111 ? 28.196 -3.703 -22.713 1.00 94.50 111 LYS A CA 1
ATOM 846 C C . LYS A 1 111 ? 28.750 -3.651 -24.137 1.00 94.50 111 LYS A C 1
ATOM 848 O O . LYS A 1 111 ? 29.921 -3.968 -24.310 1.00 94.50 111 LYS A O 1
ATOM 853 N N . ASP A 1 112 ? 27.926 -3.285 -25.117 1.00 93.12 112 ASP A N 1
ATOM 854 C CA . ASP A 1 112 ? 28.333 -3.153 -26.511 1.00 93.12 112 ASP A CA 1
ATOM 855 C C . ASP A 1 112 ? 28.847 -1.726 -26.767 1.00 93.12 112 ASP A C 1
ATOM 857 O O . ASP A 1 112 ? 28.164 -0.748 -26.462 1.00 93.12 112 ASP A O 1
ATOM 861 N N . ASP A 1 113 ? 30.023 -1.593 -27.388 1.00 86.25 113 ASP A N 1
ATOM 862 C CA . ASP A 1 113 ? 30.634 -0.287 -27.713 1.00 86.25 113 ASP A CA 1
ATOM 863 C C . ASP A 1 113 ? 29.837 0.512 -28.767 1.00 86.25 113 ASP A C 1
ATOM 865 O O . ASP A 1 113 ? 30.037 1.712 -28.952 1.00 86.25 113 ASP A O 1
ATOM 869 N N . SER A 1 114 ? 28.935 -0.162 -29.483 1.00 92.94 114 SER A N 1
ATOM 870 C CA . SER A 1 114 ? 28.101 0.383 -30.553 1.00 92.94 114 SER A CA 1
ATOM 871 C C . SER A 1 114 ? 26.740 -0.309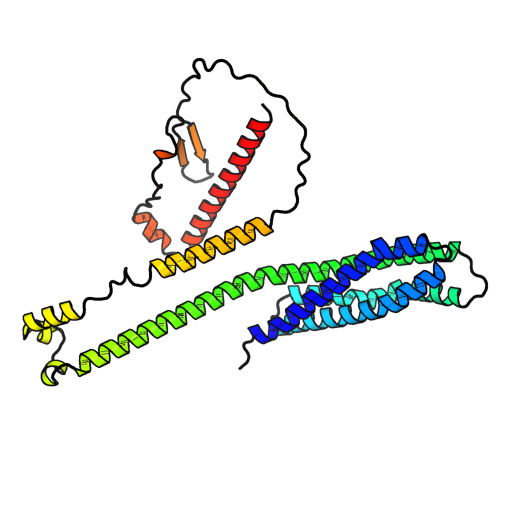 -30.519 1.00 92.94 114 SER A C 1
ATOM 873 O O . SER A 1 114 ? 26.629 -1.472 -30.910 1.00 92.94 114 SER A O 1
ATOM 875 N N . TYR A 1 115 ? 25.693 0.405 -30.109 1.00 95.50 115 TYR A N 1
ATOM 876 C CA . TYR A 1 115 ? 24.325 -0.109 -30.091 1.00 95.50 115 TYR A CA 1
ATOM 877 C C . TYR A 1 115 ? 23.371 0.789 -30.889 1.00 95.50 115 TYR A C 1
ATOM 879 O O . TYR A 1 115 ? 23.584 1.990 -31.051 1.00 95.50 115 TYR A O 1
ATOM 887 N N . ASP A 1 116 ? 22.285 0.196 -31.386 1.00 96.12 116 ASP A N 1
ATOM 888 C CA . ASP A 1 116 ? 21.228 0.930 -32.083 1.00 96.12 116 ASP A CA 1
ATOM 889 C C . ASP A 1 116 ? 20.337 1.675 -31.079 1.00 96.12 116 ASP A C 1
ATOM 891 O O . ASP A 1 116 ? 19.612 1.066 -30.284 1.00 96.12 116 ASP A O 1
ATOM 895 N N . ILE A 1 117 ? 20.365 3.006 -31.141 1.00 95.56 117 ILE A N 1
ATOM 896 C CA . ILE A 1 117 ? 19.576 3.875 -30.267 1.00 95.56 117 ILE A CA 1
ATOM 897 C C . ILE A 1 117 ? 18.063 3.659 -30.436 1.00 95.56 117 ILE A C 1
ATOM 899 O O . ILE A 1 117 ? 17.321 3.722 -29.456 1.00 95.56 117 ILE A O 1
ATOM 903 N N . ASN A 1 118 ? 17.589 3.322 -31.642 1.00 96.50 118 ASN A N 1
ATOM 904 C CA . ASN A 1 118 ? 16.162 3.085 -31.890 1.00 96.50 118 ASN A CA 1
ATOM 905 C C . ASN A 1 118 ? 15.678 1.832 -31.156 1.00 96.50 118 ASN A C 1
ATOM 907 O O . ASN A 1 118 ? 14.578 1.806 -30.597 1.00 96.50 118 ASN A O 1
ATOM 911 N N . LYS A 1 119 ? 16.533 0.806 -31.090 1.00 97.50 119 LYS A N 1
ATOM 912 C CA . LYS A 1 119 ? 16.276 -0.400 -30.303 1.00 97.50 119 LYS A CA 1
ATOM 913 C C . LYS A 1 119 ? 16.181 -0.084 -28.810 1.00 97.50 119 LYS A C 1
ATOM 915 O O . LYS A 1 119 ? 15.307 -0.631 -28.138 1.00 97.50 119 LYS A O 1
ATOM 920 N N . VAL A 1 120 ? 17.026 0.814 -28.293 1.00 97.94 120 VAL A N 1
ATOM 921 C CA . VAL A 1 120 ? 16.943 1.271 -26.894 1.00 97.94 120 VAL A CA 1
ATOM 922 C C . VAL A 1 120 ? 15.609 1.966 -26.630 1.00 97.94 120 VAL A C 1
ATOM 924 O O . VAL A 1 120 ? 14.932 1.603 -25.670 1.00 97.94 120 VAL A O 1
ATOM 927 N N . TYR A 1 121 ? 15.180 2.890 -27.496 1.00 97.88 121 TYR A N 1
ATOM 928 C CA . TYR A 1 121 ? 13.874 3.549 -27.364 1.00 97.88 121 TYR A CA 1
ATOM 929 C C . TYR A 1 121 ? 12.714 2.548 -27.328 1.00 97.88 121 TYR A C 1
ATOM 931 O O . TYR A 1 121 ? 11.881 2.613 -26.424 1.00 97.88 121 TYR A O 1
ATOM 939 N N . GLY A 1 122 ? 12.699 1.567 -28.237 1.00 98.12 122 GLY A N 1
ATOM 940 C CA . GLY A 1 122 ? 11.668 0.525 -28.250 1.00 98.12 122 GLY A CA 1
ATOM 941 C C . GLY A 1 122 ? 11.642 -0.321 -26.969 1.00 98.12 122 GLY A C 1
ATOM 942 O O . GLY A 1 122 ? 10.571 -0.674 -26.468 1.00 98.12 122 GLY A O 1
ATOM 943 N N . LEU A 1 123 ? 12.811 -0.620 -26.393 1.00 98.31 123 LEU A N 1
ATOM 944 C CA . LEU A 1 123 ? 12.910 -1.332 -25.116 1.00 98.31 123 LEU A CA 1
ATOM 945 C C . LEU A 1 123 ? 12.463 -0.471 -23.929 1.00 98.31 123 LEU A C 1
ATOM 947 O O . LEU A 1 123 ? 11.774 -0.985 -23.048 1.00 98.31 123 LEU A O 1
ATOM 951 N N . VAL A 1 124 ? 12.801 0.821 -23.913 1.00 98.19 124 VAL A N 1
ATOM 952 C CA . VAL A 1 124 ? 12.353 1.772 -22.881 1.00 98.19 124 VAL A CA 1
ATOM 953 C C . VAL A 1 124 ? 10.834 1.958 -22.928 1.00 98.19 124 VAL A C 1
ATOM 955 O O . VAL A 1 124 ? 10.197 1.955 -21.876 1.00 98.19 124 VAL A O 1
ATOM 958 N N . ASP A 1 125 ? 10.227 2.031 -24.114 1.00 98.31 125 ASP A N 1
ATOM 959 C CA . ASP A 1 125 ? 8.768 2.119 -24.262 1.00 98.31 125 ASP A CA 1
ATOM 960 C C . ASP A 1 125 ? 8.069 0.853 -23.755 1.00 98.31 125 ASP A C 1
ATOM 962 O O . ASP A 1 125 ? 7.113 0.921 -22.977 1.00 98.31 125 ASP A O 1
ATOM 966 N N . LYS A 1 126 ? 8.594 -0.325 -24.111 1.00 98.44 126 LYS A N 1
ATOM 967 C CA . LYS A 1 126 ? 8.090 -1.597 -23.580 1.00 98.44 126 LYS A CA 1
ATOM 968 C C . LYS A 1 126 ? 8.229 -1.667 -22.059 1.00 98.44 126 LYS A C 1
ATOM 970 O O . LYS A 1 126 ? 7.310 -2.118 -21.373 1.00 98.44 126 LYS A O 1
ATOM 975 N N . TRP A 1 127 ? 9.365 -1.220 -21.527 1.00 98.31 127 TRP A N 1
ATOM 976 C CA . TRP A 1 127 ? 9.599 -1.147 -20.090 1.00 98.31 127 TRP A CA 1
ATOM 977 C C . TRP A 1 127 ? 8.599 -0.217 -19.397 1.00 98.31 127 TRP A C 1
ATOM 979 O O . TRP A 1 127 ? 8.043 -0.601 -18.369 1.00 98.31 127 TRP A O 1
ATOM 989 N N . ALA A 1 128 ? 8.307 0.952 -19.973 1.00 98.12 128 ALA A N 1
ATOM 990 C CA . ALA A 1 128 ? 7.345 1.906 -19.428 1.00 98.12 128 ALA A CA 1
ATOM 991 C C . ALA A 1 128 ? 5.931 1.310 -19.331 1.00 98.12 128 ALA A C 1
ATOM 993 O O . ALA A 1 128 ? 5.292 1.421 -18.284 1.00 98.12 128 ALA A O 1
ATOM 994 N N . ILE A 1 129 ? 5.467 0.603 -20.370 1.00 98.19 129 ILE A N 1
ATOM 995 C CA . ILE A 1 129 ? 4.156 -0.074 -20.364 1.00 98.19 129 ILE A CA 1
ATOM 996 C C . ILE A 1 129 ? 4.086 -1.120 -19.245 1.00 98.19 129 ILE A C 1
ATOM 998 O O . ILE A 1 129 ? 3.141 -1.136 -18.453 1.00 98.19 129 ILE A O 1
ATOM 1002 N N . LEU A 1 130 ? 5.103 -1.983 -19.145 1.00 98.19 130 LEU A N 1
ATOM 1003 C CA . LEU A 1 130 ? 5.158 -3.006 -18.099 1.00 98.19 130 LEU A CA 1
ATOM 1004 C C . LEU A 1 130 ? 5.228 -2.378 -16.705 1.00 98.19 130 LEU A C 1
ATOM 1006 O O . LEU A 1 130 ? 4.567 -2.838 -15.772 1.00 98.19 130 LEU A O 1
ATOM 1010 N N . HIS A 1 131 ? 5.989 -1.296 -16.553 1.00 97.19 131 HIS A N 1
ATOM 1011 C CA . HIS A 1 131 ? 6.044 -0.574 -15.296 1.00 97.19 131 HIS A CA 1
ATOM 1012 C C . HIS A 1 131 ? 4.686 0.052 -14.941 1.00 97.19 131 HIS A C 1
ATOM 1014 O O . HIS A 1 131 ? 4.332 0.047 -13.763 1.00 97.19 131 HIS A O 1
ATOM 1020 N N . GLY A 1 132 ? 3.895 0.483 -15.927 1.00 97.69 132 GLY A N 1
ATOM 1021 C CA . GLY A 1 132 ? 2.508 0.926 -15.758 1.00 97.69 132 GLY A CA 1
ATOM 1022 C C . GLY A 1 132 ? 1.649 -0.083 -14.997 1.00 97.69 132 GLY A C 1
ATOM 1023 O O . GLY A 1 132 ? 1.037 0.254 -13.985 1.00 97.69 132 GLY A O 1
ATOM 1024 N N . ILE A 1 133 ? 1.685 -1.349 -15.419 1.00 97.75 133 ILE A N 1
ATOM 1025 C CA . ILE A 1 133 ? 0.950 -2.447 -14.766 1.00 97.75 133 ILE A CA 1
ATOM 1026 C C . ILE A 1 133 ? 1.397 -2.609 -13.307 1.00 97.75 133 ILE A C 1
ATOM 1028 O O . ILE A 1 133 ? 0.569 -2.719 -12.399 1.00 97.75 133 ILE A O 1
ATOM 1032 N N . ARG A 1 134 ? 2.712 -2.571 -13.063 1.00 96.69 134 ARG A N 1
ATOM 1033 C CA . ARG A 1 134 ? 3.279 -2.637 -11.709 1.00 96.69 134 ARG A CA 1
ATOM 1034 C C . ARG A 1 134 ? 2.825 -1.462 -10.838 1.00 96.69 134 ARG A C 1
ATOM 1036 O O . ARG A 1 134 ? 2.523 -1.660 -9.664 1.00 96.69 134 ARG A O 1
ATOM 1043 N N . THR A 1 135 ? 2.760 -0.259 -11.403 1.00 97.38 135 THR A N 1
ATOM 1044 C CA . THR A 1 135 ? 2.302 0.943 -10.698 1.00 97.38 135 THR A CA 1
ATOM 1045 C C . THR A 1 135 ? 0.833 0.824 -10.309 1.00 97.38 135 THR A C 1
ATOM 1047 O O . THR A 1 135 ? 0.504 1.104 -9.163 1.00 97.38 135 THR A O 1
ATOM 1050 N N . ILE A 1 136 ? -0.037 0.322 -11.193 1.00 98.00 136 ILE A N 1
ATOM 1051 C CA . ILE A 1 136 ? -1.455 0.082 -10.870 1.00 98.00 136 ILE A CA 1
ATOM 1052 C C . ILE A 1 136 ? -1.588 -0.868 -9.671 1.00 98.00 136 ILE A C 1
ATOM 1054 O O . ILE A 1 136 ? -2.324 -0.567 -8.732 1.00 98.00 136 ILE A O 1
ATOM 1058 N N . ALA A 1 137 ? -0.844 -1.979 -9.661 1.00 97.31 137 ALA A N 1
ATOM 1059 C CA . ALA A 1 137 ? -0.866 -2.926 -8.546 1.00 97.31 137 ALA A CA 1
ATOM 1060 C C . ALA A 1 137 ? -0.368 -2.299 -7.228 1.00 97.31 137 ALA A C 1
ATOM 1062 O O . ALA A 1 137 ? -1.016 -2.445 -6.191 1.00 97.31 137 ALA A O 1
ATOM 1063 N N . GLY A 1 138 ? 0.746 -1.558 -7.266 1.00 97.00 138 GLY A N 1
ATOM 1064 C CA . GLY A 1 138 ? 1.283 -0.852 -6.098 1.00 97.00 138 GLY A CA 1
ATOM 1065 C C . GLY A 1 138 ? 0.323 0.200 -5.538 1.00 97.00 138 GLY A C 1
ATOM 1066 O O . GLY A 1 138 ? 0.078 0.243 -4.332 1.00 97.00 138 GLY A O 1
ATOM 1067 N N . THR A 1 139 ? -0.279 1.004 -6.414 1.00 98.12 139 THR A N 1
ATOM 1068 C CA . THR A 1 139 ? -1.270 2.019 -6.041 1.00 98.12 139 THR A CA 1
ATOM 1069 C C . THR A 1 139 ? -2.538 1.382 -5.475 1.00 98.12 139 THR A C 1
ATOM 1071 O O . THR A 1 139 ? -3.058 1.859 -4.468 1.00 98.12 139 THR A O 1
ATOM 1074 N N . ALA A 1 140 ? -3.007 0.264 -6.039 1.00 98.06 140 ALA A N 1
ATOM 1075 C CA . ALA A 1 140 ? -4.141 -0.478 -5.490 1.00 98.06 140 ALA A CA 1
ATOM 1076 C C . ALA A 1 140 ? -3.859 -0.979 -4.063 1.00 98.06 140 ALA A C 1
ATOM 1078 O O . ALA A 1 140 ? -4.700 -0.813 -3.178 1.00 98.06 140 ALA A O 1
ATOM 1079 N N . ALA A 1 141 ? -2.663 -1.523 -3.803 1.00 98.00 141 ALA A N 1
ATOM 1080 C CA . ALA A 1 141 ? -2.260 -1.934 -2.456 1.00 98.00 141 ALA A CA 1
ATOM 1081 C C . ALA A 1 141 ? -2.285 -0.759 -1.463 1.00 98.00 141 ALA A C 1
ATOM 1083 O O . ALA A 1 141 ? -2.788 -0.902 -0.343 1.00 98.00 141 ALA A O 1
ATOM 1084 N N . PHE A 1 142 ? -1.785 0.411 -1.871 1.00 98.31 142 PHE A N 1
ATOM 1085 C CA . PHE A 1 142 ? -1.819 1.622 -1.052 1.00 98.31 142 PHE A CA 1
ATOM 1086 C C . PHE A 1 142 ? -3.255 2.083 -0.759 1.00 98.31 142 PHE A C 1
ATOM 1088 O O . PHE A 1 142 ? -3.614 2.273 0.403 1.00 98.31 142 PHE A O 1
ATOM 1095 N N . ILE A 1 143 ? -4.109 2.169 -1.783 1.00 97.50 143 ILE A N 1
ATOM 1096 C CA . ILE A 1 143 ? -5.521 2.559 -1.642 1.00 97.50 143 ILE A CA 1
ATOM 1097 C C . ILE A 1 143 ? -6.257 1.620 -0.676 1.00 97.50 143 ILE A C 1
ATOM 1099 O O . ILE A 1 143 ? -6.977 2.074 0.217 1.00 97.50 143 ILE A O 1
ATOM 1103 N N . ILE A 1 144 ? -6.043 0.305 -0.792 1.00 97.19 144 ILE A N 1
ATOM 1104 C CA . ILE A 1 144 ? -6.626 -0.673 0.134 1.00 97.19 144 ILE A CA 1
ATOM 1105 C C . ILE A 1 144 ? -6.167 -0.392 1.573 1.00 97.19 144 ILE A C 1
ATOM 1107 O O . ILE A 1 144 ? -7.003 -0.379 2.479 1.00 97.19 144 ILE A O 1
ATOM 1111 N N . ASN A 1 145 ? -4.877 -0.117 1.801 1.00 95.69 145 ASN A N 1
ATOM 1112 C CA . ASN A 1 145 ? -4.365 0.238 3.131 1.00 95.69 145 ASN A CA 1
ATOM 1113 C C . ASN A 1 145 ? -5.021 1.518 3.688 1.00 95.69 145 ASN A C 1
ATOM 1115 O O . ASN A 1 145 ? -5.398 1.539 4.864 1.00 95.69 145 ASN A O 1
ATOM 1119 N N . VAL A 1 146 ? -5.233 2.548 2.861 1.00 95.50 146 VAL A N 1
ATOM 1120 C CA . VAL A 1 146 ? -5.935 3.787 3.254 1.00 95.50 146 VAL A CA 1
ATOM 1121 C C . VAL A 1 146 ? -7.377 3.496 3.683 1.00 95.50 146 VAL A C 1
ATOM 1123 O O . VAL A 1 146 ? -7.816 3.937 4.747 1.00 95.50 146 VAL A O 1
ATOM 1126 N N . PHE A 1 147 ? -8.116 2.686 2.921 1.00 91.94 147 PHE A N 1
ATOM 1127 C CA . PHE A 1 147 ? -9.500 2.338 3.267 1.00 91.94 147 PHE A CA 1
ATOM 1128 C C . PHE A 1 147 ? -9.613 1.416 4.482 1.00 91.94 147 PHE A C 1
ATOM 1130 O O . PHE A 1 147 ? -10.611 1.461 5.208 1.00 91.94 147 PHE A O 1
ATOM 1137 N N . ILE A 1 148 ? -8.602 0.582 4.739 1.00 88.81 148 ILE A N 1
ATOM 1138 C CA . ILE A 1 148 ? -8.520 -0.143 6.006 1.00 88.81 148 ILE A CA 1
ATOM 1139 C C . ILE A 1 148 ? -8.340 0.857 7.150 1.00 88.81 148 ILE A C 1
ATOM 1141 O O . ILE A 1 148 ? -8.982 0.654 8.183 1.00 88.81 148 ILE A O 1
ATOM 1145 N N . LYS A 1 149 ? -7.518 1.915 6.981 1.00 73.81 149 LYS A N 1
ATOM 1146 C CA . LYS A 1 149 ? -7.260 2.958 7.996 1.00 73.81 149 LYS A CA 1
ATOM 1147 C C . LYS A 1 149 ? -8.561 3.539 8.566 1.00 73.81 149 LYS A C 1
ATOM 1149 O O . LYS A 1 149 ? -8.892 3.318 9.732 1.00 73.81 149 LYS A O 1
ATOM 1154 N N . ARG A 1 150 ? -9.354 4.139 7.679 1.00 71.38 150 ARG A N 1
ATOM 1155 C CA . ARG A 1 150 ? -10.586 4.866 8.027 1.00 71.38 150 ARG A CA 1
ATOM 1156 C C . ARG A 1 150 ? -11.599 4.035 8.820 1.00 71.38 150 ARG A C 1
ATOM 1158 O O . ARG A 1 150 ? -12.248 4.554 9.721 1.00 71.38 150 ARG A O 1
ATOM 1165 N N . LYS A 1 151 ? -11.742 2.737 8.518 1.00 65.00 151 LYS A N 1
ATOM 1166 C CA . LYS A 1 151 ? -12.757 1.905 9.185 1.00 65.00 151 LYS A CA 1
ATOM 1167 C C . LYS A 1 151 ? -12.368 1.513 10.612 1.00 65.00 151 LYS A C 1
ATOM 1169 O O . LYS A 1 151 ? -13.234 1.527 11.477 1.00 65.00 151 LYS A O 1
ATOM 1174 N N . CYS A 1 152 ? -11.102 1.164 10.858 1.00 61.06 152 CYS A N 1
ATOM 1175 C CA . CYS A 1 152 ? -10.680 0.736 12.199 1.00 61.06 152 CYS A CA 1
ATOM 1176 C C . CYS A 1 152 ? -10.563 1.913 13.169 1.00 61.06 152 CYS A C 1
ATOM 1178 O O . CYS A 1 152 ? -10.820 1.726 14.351 1.00 61.06 152 CYS A O 1
ATOM 1180 N N . ASP A 1 153 ? -10.204 3.104 12.682 1.00 59.94 153 ASP A N 1
ATOM 1181 C CA . ASP A 1 153 ? -10.009 4.270 13.550 1.00 59.94 153 ASP A CA 1
ATOM 1182 C C . ASP A 1 153 ? -11.363 4.730 14.124 1.00 59.94 153 ASP A C 1
ATOM 1184 O O . ASP A 1 153 ? -11.478 4.934 15.330 1.00 59.94 153 ASP A O 1
ATOM 1188 N N . ARG A 1 154 ? -12.440 4.685 13.320 1.00 60.47 154 ARG A N 1
ATOM 1189 C CA . ARG A 1 154 ? -13.820 4.869 13.813 1.00 60.47 154 ARG A CA 1
ATOM 1190 C C . ARG A 1 154 ? -14.223 3.870 14.896 1.00 60.47 154 ARG A C 1
ATOM 1192 O O . ARG A 1 154 ? -14.897 4.239 15.851 1.00 60.47 154 ARG A O 1
ATOM 1199 N N . THR A 1 155 ? -13.838 2.600 14.752 1.00 59.94 155 THR A N 1
ATOM 1200 C CA . THR A 1 155 ? -14.194 1.576 15.751 1.00 59.94 155 THR A CA 1
ATOM 1201 C C . THR A 1 155 ? -13.385 1.768 17.033 1.00 59.94 155 THR A C 1
ATOM 1203 O O . THR A 1 155 ? -13.935 1.712 18.129 1.00 59.94 155 THR A O 1
ATOM 1206 N N . PHE A 1 156 ? -12.099 2.087 16.900 1.00 63.47 156 PHE A N 1
ATOM 1207 C CA . PHE A 1 156 ? -11.193 2.289 18.025 1.00 63.47 156 PHE A CA 1
ATOM 1208 C C . PHE A 1 156 ? -11.572 3.505 18.880 1.00 63.47 156 PHE A C 1
ATOM 1210 O O . PHE A 1 156 ? -11.621 3.399 20.105 1.00 63.47 156 PHE A O 1
ATOM 1217 N N . ILE A 1 157 ? -11.918 4.638 18.257 1.00 65.25 157 ILE A N 1
ATOM 1218 C CA . ILE A 1 157 ? -12.366 5.832 18.991 1.00 65.25 157 ILE A CA 1
ATOM 1219 C C . ILE A 1 157 ? -13.609 5.502 19.831 1.00 65.25 157 ILE A C 1
ATOM 1221 O O . ILE A 1 157 ? -13.682 5.891 20.996 1.00 65.25 157 ILE A O 1
ATOM 1225 N N . SER A 1 158 ? -14.545 4.711 19.293 1.00 70.00 158 SER A N 1
ATOM 1226 C CA . SER A 1 158 ? -15.739 4.304 20.043 1.00 70.00 158 SER A CA 1
ATOM 1227 C C . SER A 1 158 ? -15.425 3.386 21.232 1.00 70.00 158 SER A C 1
ATOM 1229 O O . SER A 1 158 ? -15.961 3.599 22.317 1.00 70.00 158 SER A O 1
ATOM 1231 N N . GLU A 1 159 ? -14.514 2.419 21.082 1.00 71.12 159 GLU A N 1
ATOM 1232 C CA . GLU A 1 159 ? -14.153 1.494 22.167 1.00 71.12 159 GLU A CA 1
ATOM 1233 C C . GLU A 1 159 ? -13.412 2.207 23.301 1.00 71.12 159 GLU A C 1
ATOM 1235 O O . GLU A 1 159 ? -13.761 2.024 24.466 1.00 71.12 159 GLU A O 1
ATOM 1240 N N . THR A 1 160 ? -12.456 3.084 22.980 1.00 70.44 160 THR A N 1
ATOM 1241 C CA . THR A 1 160 ? -11.721 3.843 24.009 1.00 70.44 160 THR A CA 1
ATOM 1242 C C . THR A 1 160 ? -12.647 4.771 24.797 1.00 70.44 160 THR A C 1
ATOM 1244 O O . THR A 1 160 ? -12.533 4.856 26.021 1.00 70.44 160 THR A O 1
ATOM 1247 N N . LYS A 1 161 ? -13.605 5.427 24.122 1.00 75.38 161 LYS A N 1
ATOM 1248 C CA . LYS A 1 161 ? -14.618 6.271 24.780 1.00 75.38 161 LYS A CA 1
ATOM 1249 C C . LYS A 1 161 ? -15.522 5.433 25.699 1.00 75.38 161 LYS A C 1
ATOM 1251 O O . LYS A 1 161 ? -15.792 5.843 26.826 1.00 75.38 161 LYS A O 1
ATOM 1256 N N . ILE A 1 162 ? -15.923 4.230 25.275 1.00 74.38 162 ILE A N 1
ATOM 1257 C CA . ILE A 1 162 ? -16.710 3.300 26.106 1.00 74.38 162 ILE A CA 1
ATOM 1258 C C . ILE A 1 162 ? -15.911 2.822 27.328 1.00 74.38 162 ILE A C 1
ATOM 1260 O O . ILE A 1 162 ? -16.452 2.793 28.434 1.00 74.38 162 ILE A O 1
ATOM 1264 N N . GLU A 1 163 ? -14.632 2.475 27.171 1.00 76.75 163 GLU A N 1
ATOM 1265 C CA . GLU A 1 163 ? -13.780 2.065 28.294 1.00 76.75 163 GLU A CA 1
ATOM 1266 C C . GLU A 1 163 ? -13.577 3.201 29.305 1.00 76.75 163 GLU A C 1
ATOM 1268 O O . GLU A 1 163 ? -13.653 2.965 30.513 1.00 76.75 163 GLU A O 1
ATOM 1273 N N . GLN A 1 164 ? -13.381 4.436 28.835 1.00 77.25 164 GLN A N 1
ATOM 1274 C CA . GLN A 1 164 ? -13.286 5.616 29.698 1.00 77.25 164 GLN A CA 1
ATOM 1275 C C . GLN A 1 164 ? -14.588 5.863 30.469 1.00 77.25 164 GLN A C 1
ATOM 1277 O O . GLN A 1 164 ? -14.548 6.065 31.685 1.00 77.25 164 GLN A O 1
ATOM 1282 N N . LEU A 1 165 ? -15.741 5.770 29.797 1.00 75.88 165 LEU A N 1
ATOM 1283 C CA . LEU A 1 165 ? -17.058 5.849 30.434 1.00 75.88 165 LEU A CA 1
ATOM 1284 C C . LEU A 1 165 ? -17.237 4.757 31.495 1.00 75.88 165 LEU A C 1
ATOM 1286 O O . LEU A 1 165 ? -17.640 5.051 32.619 1.00 75.88 165 LEU A O 1
ATOM 1290 N N . LEU A 1 166 ? -16.875 3.510 31.187 1.00 83.06 166 LEU A N 1
ATOM 1291 C CA . LEU A 1 166 ? -16.954 2.396 32.135 1.00 83.06 166 LEU A CA 1
ATOM 1292 C C . LEU A 1 166 ? -16.057 2.607 33.358 1.00 83.06 166 LEU A C 1
ATOM 1294 O O . LEU A 1 166 ? -16.493 2.361 34.484 1.00 83.06 166 LEU A O 1
ATOM 1298 N N . GLN A 1 167 ? -14.822 3.077 33.168 1.00 83.56 167 GLN A N 1
ATOM 1299 C CA . GLN A 1 167 ? -13.931 3.387 34.287 1.00 83.56 167 GLN A CA 1
ATOM 1300 C C . GLN A 1 167 ? -14.464 4.536 35.140 1.00 83.56 167 GLN A C 1
ATOM 1302 O O . GLN A 1 167 ? -14.398 4.466 36.369 1.00 83.56 167 GLN A O 1
ATOM 1307 N N . HIS A 1 168 ? -15.034 5.562 34.510 1.00 81.62 168 HIS A N 1
ATOM 1308 C CA . HIS A 1 168 ? -15.624 6.690 35.214 1.00 81.62 168 HIS A CA 1
ATOM 1309 C C . HIS A 1 168 ? -16.847 6.277 36.045 1.00 81.62 168 HIS A C 1
ATOM 1311 O O . HIS A 1 168 ? -16.922 6.592 37.236 1.00 81.62 168 HIS A O 1
ATOM 1317 N N . VAL A 1 169 ? -17.771 5.510 35.456 1.00 81.88 169 VAL A N 1
ATOM 1318 C CA . VAL A 1 169 ? -18.942 4.961 36.159 1.00 81.88 169 VAL A CA 1
ATOM 1319 C C . VAL A 1 169 ? -18.495 4.090 37.329 1.00 81.88 169 VAL A C 1
ATOM 1321 O O . VAL A 1 169 ? -18.986 4.255 38.445 1.00 81.88 169 VAL A O 1
ATOM 1324 N N . LYS A 1 170 ? -17.505 3.216 37.117 1.00 87.81 170 LYS A N 1
ATOM 1325 C CA . LYS A 1 170 ? -16.962 2.366 38.180 1.00 87.81 170 LYS A CA 1
ATOM 1326 C C . LYS A 1 170 ? -16.364 3.186 39.327 1.00 87.81 170 LYS A C 1
ATOM 1328 O O . LYS A 1 170 ? -16.707 2.943 40.481 1.00 87.81 170 LYS A O 1
ATOM 1333 N N . GLY A 1 171 ? -15.534 4.183 39.018 1.00 87.06 171 GLY A N 1
ATOM 1334 C CA . GLY A 1 171 ? -14.942 5.071 40.022 1.00 87.06 171 GLY A CA 1
ATOM 1335 C C . GLY A 1 171 ? -15.995 5.845 40.819 1.00 87.06 171 GLY A C 1
ATOM 1336 O O . GLY A 1 171 ? -15.884 5.981 42.038 1.00 87.06 171 GLY A O 1
ATOM 1337 N N . THR A 1 172 ? -17.063 6.281 40.152 1.00 81.06 172 THR A N 1
ATOM 1338 C CA . THR A 1 172 ? -18.220 6.911 40.796 1.00 81.06 172 THR A CA 1
ATOM 1339 C C . THR A 1 172 ? -18.931 5.950 41.746 1.00 81.06 172 THR A C 1
ATOM 1341 O O . THR A 1 172 ? -19.165 6.300 42.904 1.00 81.06 172 THR A O 1
ATOM 1344 N N . CYS A 1 173 ? -19.247 4.732 41.299 1.00 82.38 173 CYS A N 1
ATOM 1345 C CA . CYS A 1 173 ? -19.893 3.720 42.136 1.00 82.38 173 CYS A CA 1
ATOM 1346 C C . CYS A 1 173 ? -19.049 3.380 43.373 1.00 82.38 173 CYS A C 1
ATOM 1348 O O . CYS A 1 173 ? -19.586 3.301 44.479 1.00 82.38 173 CYS A O 1
ATOM 1350 N N . ASP A 1 174 ? -17.732 3.238 43.211 1.00 88.25 174 ASP A N 1
ATOM 1351 C CA . ASP A 1 174 ? -16.806 2.971 44.315 1.00 88.25 174 ASP A CA 1
ATOM 1352 C C . ASP A 1 174 ? -16.752 4.147 45.306 1.00 88.25 174 ASP A C 1
ATOM 1354 O O . ASP A 1 174 ? -16.752 3.940 46.524 1.00 88.25 174 ASP A O 1
ATOM 1358 N N . SER A 1 175 ? -16.784 5.387 44.806 1.00 85.06 175 SER A N 1
ATOM 1359 C CA . SER A 1 175 ? -16.853 6.598 45.631 1.00 85.06 175 SER A CA 1
ATOM 1360 C C . SER A 1 175 ? -18.152 6.670 46.442 1.00 85.06 175 SER A C 1
ATOM 1362 O O . SER A 1 175 ? -18.110 6.872 47.659 1.00 85.06 175 SER A O 1
ATOM 1364 N N . ILE A 1 176 ? -19.304 6.414 45.808 1.00 81.56 176 ILE A N 1
ATOM 1365 C CA . ILE A 1 176 ? -20.614 6.368 46.476 1.00 81.56 176 ILE A CA 1
ATOM 1366 C C . ILE A 1 176 ? -20.626 5.273 47.545 1.00 81.56 176 ILE A C 1
ATOM 1368 O O . ILE A 1 176 ? -21.031 5.527 48.680 1.00 81.56 176 ILE A O 1
ATOM 1372 N N . ARG A 1 177 ? -20.123 4.074 47.224 1.00 83.44 177 ARG A N 1
ATOM 1373 C CA . ARG A 1 177 ? -20.040 2.952 48.168 1.00 83.44 177 ARG A CA 1
ATOM 1374 C C . ARG A 1 177 ? -19.168 3.290 49.376 1.00 83.44 177 ARG A C 1
ATOM 1376 O O . ARG A 1 177 ? -19.560 3.006 50.506 1.00 83.44 177 ARG A O 1
ATOM 1383 N N . LYS A 1 178 ? -18.011 3.922 49.158 1.00 87.75 178 LYS A N 1
ATOM 1384 C CA . LYS A 1 178 ? -17.105 4.357 50.231 1.00 87.75 178 LYS A CA 1
ATOM 1385 C C . LYS A 1 178 ? -17.738 5.443 51.099 1.00 87.75 178 LYS A C 1
ATOM 1387 O O . LYS A 1 178 ? -17.634 5.380 52.320 1.00 87.75 178 LYS A O 1
ATOM 1392 N N . ASN A 1 179 ? -18.423 6.410 50.490 1.00 84.31 179 ASN A N 1
ATOM 1393 C CA . ASN A 1 179 ? -19.134 7.449 51.228 1.00 84.31 179 ASN A CA 1
ATOM 1394 C C . ASN A 1 179 ? -20.275 6.854 52.068 1.00 84.31 179 ASN A C 1
ATOM 1396 O O . ASN A 1 179 ? -20.373 7.150 53.255 1.00 84.31 179 ASN A O 1
ATOM 1400 N N . GLY A 1 180 ? -21.071 5.949 51.492 1.00 84.75 180 GLY A N 1
ATOM 1401 C CA . GLY A 1 180 ? -22.123 5.224 52.207 1.00 84.75 180 GLY A CA 1
ATOM 1402 C C . GLY A 1 180 ? -21.580 4.428 53.395 1.00 84.75 180 GLY A C 1
ATOM 1403 O O . GLY A 1 180 ? -22.107 4.545 54.497 1.00 84.75 180 GLY A O 1
ATOM 1404 N N . ALA A 1 181 ? -20.474 3.699 53.213 1.00 87.19 181 ALA A N 1
ATOM 1405 C CA . ALA A 1 181 ? -19.812 2.979 54.302 1.00 87.19 181 ALA A CA 1
ATOM 1406 C C . ALA A 1 181 ? -19.319 3.920 55.417 1.00 87.19 181 ALA A C 1
ATOM 1408 O O . ALA A 1 181 ? -19.500 3.625 56.597 1.00 87.19 181 ALA A O 1
ATOM 1409 N N . ASN A 1 182 ? -18.748 5.074 55.057 1.00 87.25 182 ASN A N 1
ATOM 1410 C CA . ASN A 1 182 ? -18.305 6.079 56.025 1.00 87.25 182 ASN A CA 1
ATOM 1411 C C . ASN A 1 182 ? -19.474 6.696 56.802 1.00 87.25 182 ASN A C 1
ATOM 1413 O O . ASN A 1 182 ? -19.345 6.932 57.999 1.00 87.25 182 ASN A O 1
ATOM 1417 N N . GLN A 1 183 ? -20.605 6.965 56.143 1.00 83.38 183 GLN A N 1
ATOM 1418 C CA . GLN A 1 183 ? -21.801 7.482 56.816 1.00 83.38 183 GLN A CA 1
ATOM 1419 C C . GLN A 1 183 ? -22.412 6.425 57.739 1.00 83.38 183 GLN A C 1
ATOM 1421 O O . GLN A 1 183 ? -22.733 6.728 58.884 1.00 83.38 183 GLN A O 1
ATOM 1426 N N . LEU A 1 184 ? -22.477 5.166 57.295 1.00 84.69 184 LEU A N 1
ATOM 1427 C CA . LEU A 1 184 ? -22.954 4.053 58.116 1.00 84.69 184 LEU A CA 1
ATOM 1428 C C . LEU A 1 184 ? -22.087 3.856 59.370 1.00 84.69 184 LEU A C 1
ATOM 1430 O O . LEU A 1 184 ? -22.606 3.569 60.446 1.00 84.69 184 LEU A O 1
ATOM 1434 N N . ALA A 1 185 ? -20.771 4.059 59.257 1.00 89.25 185 ALA A N 1
ATOM 1435 C CA . ALA A 1 185 ? -19.844 3.970 60.383 1.00 89.25 185 ALA A CA 1
ATOM 1436 C C . ALA A 1 185 ? -20.047 5.071 61.442 1.00 89.25 185 ALA A C 1
ATOM 1438 O O . ALA A 1 185 ? -19.695 4.854 62.601 1.00 89.25 185 ALA A O 1
ATOM 1439 N N . LYS A 1 186 ? -20.619 6.226 61.070 1.00 86.31 186 LYS A N 1
ATOM 1440 C CA . LYS A 1 186 ? -20.930 7.323 62.005 1.00 86.31 186 LYS A CA 1
ATOM 1441 C C . LYS A 1 186 ? -22.199 7.079 62.823 1.00 86.31 186 LYS A C 1
ATOM 1443 O O . LYS A 1 186 ? -22.393 7.759 63.825 1.00 86.31 186 LYS A O 1
ATOM 1448 N N . LEU A 1 187 ? -23.057 6.141 62.417 1.00 84.94 187 LEU A N 1
ATOM 1449 C CA . LEU A 1 187 ? -24.290 5.847 63.143 1.00 84.94 187 LEU A CA 1
ATOM 1450 C C . LEU A 1 187 ? -23.998 5.067 64.440 1.00 84.94 187 LEU A C 1
ATOM 1452 O O . LEU A 1 187 ? -23.139 4.173 64.438 1.00 84.94 187 LEU A O 1
ATOM 1456 N N . PRO A 1 188 ? -24.724 5.339 65.539 1.00 89.50 188 PRO A N 1
ATOM 1457 C CA . PRO A 1 188 ? -24.685 4.514 66.744 1.00 89.50 188 PRO A CA 1
ATOM 1458 C C . PRO A 1 188 ? -24.963 3.030 66.433 1.00 89.50 188 PRO A C 1
ATOM 1460 O O . PRO A 1 188 ? -25.731 2.726 65.512 1.00 89.50 188 PRO A O 1
ATOM 1463 N N . PRO A 1 189 ? -24.316 2.082 67.133 1.00 91.69 189 PRO A N 1
ATOM 1464 C CA . PRO A 1 189 ? -24.469 0.652 66.867 1.00 91.69 189 PRO A CA 1
ATOM 1465 C C . PRO A 1 189 ? -25.901 0.144 67.084 1.00 91.69 189 PRO A C 1
ATOM 1467 O O . PRO A 1 189 ? -26.298 -0.795 66.401 1.00 91.69 189 PRO A O 1
ATOM 1470 N N . GLU A 1 190 ? -26.682 0.780 67.960 1.00 92.00 190 GLU A N 1
ATOM 1471 C CA . GLU A 1 190 ? -28.091 0.452 68.201 1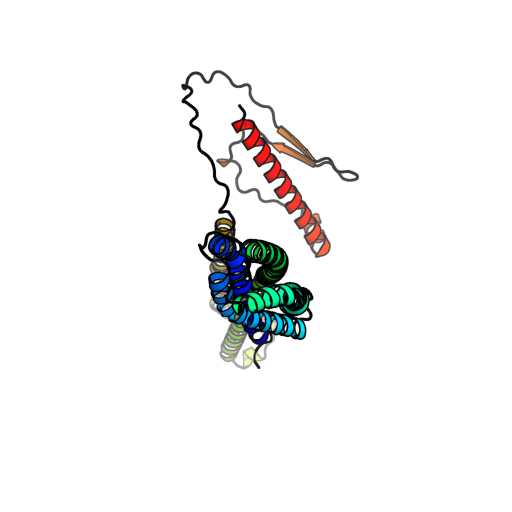.00 92.00 190 GLU A CA 1
ATOM 1472 C C . GLU A 1 190 ? -28.942 0.732 66.954 1.00 92.00 190 GLU A C 1
ATOM 1474 O O . GLU A 1 190 ? -29.759 -0.094 66.559 1.00 92.00 190 GLU A O 1
ATOM 1479 N N . ILE A 1 191 ? -28.683 1.852 66.268 1.00 86.31 191 ILE A N 1
ATOM 1480 C CA . ILE A 1 191 ? -29.403 2.250 65.047 1.00 86.31 191 ILE A CA 1
ATOM 1481 C C . ILE A 1 191 ? -29.015 1.362 63.857 1.00 86.31 191 ILE A C 1
ATOM 1483 O O . ILE A 1 191 ? -29.845 1.074 63.001 1.00 86.31 191 ILE A O 1
ATOM 1487 N N . ARG A 1 192 ? -27.769 0.873 63.803 1.00 86.44 192 ARG A N 1
ATOM 1488 C CA . ARG A 1 192 ? -27.291 -0.011 62.720 1.00 86.44 192 ARG A CA 1
ATOM 1489 C C . ARG A 1 192 ? -27.964 -1.386 62.691 1.00 86.44 192 ARG A C 1
ATOM 1491 O O . ARG A 1 192 ? -27.859 -2.066 61.673 1.00 86.44 192 ARG A O 1
ATOM 1498 N N . GLN A 1 193 ? -28.584 -1.810 63.792 1.00 91.75 193 GLN A N 1
ATOM 1499 C CA . GLN A 1 193 ? -29.291 -3.092 63.879 1.00 91.75 193 GLN A CA 1
ATOM 1500 C C . GLN A 1 193 ? -30.775 -2.985 63.515 1.00 91.75 193 GLN A C 1
ATOM 1502 O O . GLN A 1 193 ? -31.402 -4.011 63.264 1.00 91.75 193 GLN A O 1
ATOM 1507 N N . LEU A 1 194 ? -31.323 -1.768 63.474 1.00 88.00 194 LEU A N 1
ATOM 1508 C CA . LEU A 1 194 ? -32.711 -1.523 63.105 1.00 88.00 194 LEU A CA 1
ATOM 1509 C C . LEU A 1 194 ? -32.896 -1.641 61.589 1.00 88.00 194 LEU A C 1
ATOM 1511 O O . LEU A 1 194 ? -32.016 -1.298 60.793 1.00 88.00 194 LEU A O 1
ATOM 1515 N N . THR A 1 195 ? -34.070 -2.106 61.178 1.00 89.25 195 THR A N 1
ATOM 1516 C CA . THR A 1 195 ? -34.478 -2.084 59.771 1.00 89.25 195 THR A CA 1
ATOM 1517 C C . THR A 1 195 ? -34.694 -0.645 59.295 1.00 89.25 195 THR A C 1
ATOM 1519 O O . THR A 1 195 ? -34.961 0.259 60.085 1.00 89.25 195 THR A O 1
ATOM 1522 N N . ALA A 1 196 ? -34.607 -0.405 57.982 1.00 78.88 196 ALA A N 1
ATOM 1523 C CA . ALA A 1 196 ? -34.823 0.934 57.424 1.00 78.88 196 ALA A CA 1
ATOM 1524 C C . ALA A 1 196 ? -36.199 1.523 57.806 1.00 78.88 196 ALA A C 1
ATOM 1526 O O . ALA A 1 196 ? -36.323 2.729 58.014 1.00 78.88 196 ALA A O 1
ATOM 1527 N N . GLU A 1 197 ? -37.213 0.666 57.939 1.00 85.75 197 GLU A N 1
ATOM 1528 C CA . GLU A 1 197 ? -38.574 1.029 58.345 1.00 85.75 197 GLU A CA 1
ATOM 1529 C C . GLU A 1 197 ? -38.638 1.423 59.828 1.00 85.75 197 GLU A C 1
ATOM 1531 O O . GLU A 1 197 ? -39.202 2.465 60.163 1.00 85.75 197 GLU A O 1
ATOM 1536 N N . GLU A 1 198 ? -37.991 0.659 60.713 1.00 90.25 198 GLU A N 1
ATOM 1537 C CA . GLU A 1 198 ? -37.893 0.983 62.143 1.00 90.25 198 GLU A CA 1
ATOM 1538 C C . GLU A 1 198 ? -37.111 2.278 62.381 1.00 90.25 198 GLU A C 1
ATOM 1540 O O . GLU A 1 198 ? -37.532 3.106 63.189 1.00 90.25 198 GLU A O 1
ATOM 1545 N N . VAL A 1 199 ? -36.023 2.516 61.640 1.00 82.81 199 VAL A N 1
ATOM 1546 C CA . VAL A 1 199 ? -35.268 3.780 61.719 1.00 82.81 199 VAL A CA 1
ATOM 1547 C C . VAL A 1 199 ? -36.159 4.973 61.356 1.00 82.81 199 VAL A C 1
ATOM 1549 O O . VAL A 1 199 ? -36.126 5.990 62.045 1.00 82.81 199 VAL A O 1
ATOM 1552 N N . CYS A 1 200 ? -37.010 4.840 60.332 1.00 80.38 200 CYS A N 1
ATOM 1553 C CA . CYS A 1 200 ? -37.943 5.901 59.937 1.00 80.38 200 CYS A CA 1
ATOM 1554 C C . CYS A 1 200 ? -39.032 6.178 60.988 1.00 80.38 200 CYS A C 1
ATOM 1556 O O . CYS A 1 200 ? -39.534 7.301 61.064 1.00 80.38 200 CYS A O 1
ATOM 1558 N N . LEU A 1 201 ? -39.424 5.168 61.770 1.00 88.62 201 LEU A N 1
ATOM 1559 C CA . LEU A 1 201 ? -40.484 5.282 62.776 1.00 88.62 201 LEU A CA 1
ATOM 1560 C C . LEU A 1 201 ? -39.969 5.783 64.126 1.00 88.62 201 LEU A C 1
ATOM 1562 O O . LEU A 1 201 ? -40.669 6.538 64.797 1.00 88.62 201 LEU A O 1
ATOM 1566 N N . THR A 1 202 ? -38.766 5.368 64.524 1.00 86.56 202 THR A N 1
ATOM 1567 C CA . THR A 1 202 ? -38.235 5.664 65.863 1.00 86.56 202 THR A CA 1
ATOM 1568 C C . THR A 1 202 ? -37.702 7.091 65.981 1.00 86.56 202 THR A C 1
ATOM 1570 O O . THR A 1 202 ? -37.764 7.667 67.062 1.00 86.56 202 THR A O 1
ATOM 1573 N N . ASP A 1 203 ? -37.193 7.676 64.891 1.00 79.50 203 ASP A N 1
ATOM 1574 C CA . ASP A 1 203 ? -36.512 8.976 64.947 1.00 79.50 203 ASP A CA 1
ATOM 1575 C C . ASP A 1 203 ? -36.657 9.774 63.640 1.00 79.50 203 ASP A C 1
ATOM 1577 O O . ASP A 1 203 ? -35.702 10.064 62.913 1.00 79.50 203 ASP A O 1
ATOM 1581 N N . LYS A 1 204 ? -37.911 10.092 63.306 1.00 83.88 204 LYS A N 1
ATOM 1582 C CA . LYS A 1 204 ? -38.275 10.768 62.055 1.00 83.88 204 LYS A CA 1
ATOM 1583 C C . LYS A 1 204 ? -37.583 12.130 61.889 1.00 83.88 204 LYS A C 1
ATOM 1585 O O . LYS A 1 204 ? -37.203 12.475 60.772 1.00 83.88 204 LYS A O 1
ATOM 1590 N N . GLU A 1 205 ? -37.402 12.886 62.975 1.00 83.94 205 GLU A N 1
ATOM 1591 C CA . GLU A 1 205 ? -36.770 14.214 62.935 1.00 83.94 205 GLU A CA 1
ATOM 1592 C C . GLU A 1 205 ? -35.272 14.123 62.608 1.00 83.94 205 GLU A C 1
ATOM 1594 O O . GLU A 1 205 ? -34.821 14.783 61.668 1.00 83.94 205 GLU A O 1
ATOM 1599 N N . ASN A 1 206 ? -34.510 13.243 63.275 1.00 79.44 206 ASN A N 1
ATOM 1600 C CA . ASN A 1 206 ? -33.095 13.047 62.934 1.00 79.44 206 ASN A CA 1
ATOM 1601 C C . ASN A 1 206 ? -32.911 12.413 61.554 1.00 79.44 206 ASN A C 1
ATOM 1603 O O . ASN A 1 206 ? -31.937 12.725 60.869 1.00 79.44 206 ASN A O 1
ATOM 1607 N N . PHE A 1 207 ? -33.823 11.539 61.120 1.00 77.00 207 PHE A N 1
ATOM 1608 C CA . PHE A 1 207 ? -33.759 10.953 59.783 1.00 77.00 207 PHE A CA 1
ATOM 1609 C C . PHE A 1 207 ? -33.989 12.000 58.686 1.00 77.00 207 PHE A C 1
ATOM 1611 O O . PHE A 1 207 ? -33.262 12.015 57.692 1.00 77.00 207 PHE A O 1
ATOM 1618 N N . GLU A 1 208 ? -34.940 12.923 58.868 1.00 80.88 208 GLU A N 1
ATOM 1619 C CA . GLU A 1 208 ? -35.120 14.054 57.952 1.00 80.88 208 GLU A CA 1
ATOM 1620 C C . GLU A 1 208 ? -33.910 14.996 57.946 1.00 80.88 208 GLU A C 1
ATOM 1622 O O . GLU A 1 208 ? -33.533 15.501 56.886 1.00 80.88 208 GLU A O 1
ATOM 1627 N N . GLU A 1 209 ? -33.268 15.223 59.093 1.00 81.88 209 GLU A N 1
ATOM 1628 C CA . GLU A 1 209 ? -32.046 16.025 59.174 1.00 81.88 209 GLU A CA 1
ATOM 1629 C C . GLU A 1 209 ? -30.858 15.333 58.483 1.00 81.88 209 GLU A C 1
ATOM 1631 O O . GLU A 1 209 ? -30.139 15.962 57.702 1.00 81.88 209 GLU A O 1
ATOM 1636 N N . LEU A 1 210 ? -30.720 14.014 58.652 1.00 72.62 210 LEU A N 1
ATOM 1637 C CA . LEU A 1 210 ? -29.770 13.179 57.913 1.00 72.62 210 LEU A CA 1
ATOM 1638 C C . LEU A 1 210 ? -30.044 13.195 56.408 1.00 72.62 210 LEU A C 1
ATOM 1640 O O . LEU A 1 210 ? -29.103 13.330 55.633 1.00 72.62 210 LEU A O 1
ATOM 1644 N N . LEU A 1 211 ? -31.305 13.116 55.974 1.00 75.81 211 LEU A N 1
ATOM 1645 C CA . LEU A 1 211 ? -31.685 13.231 54.563 1.00 75.81 211 LEU A CA 1
ATOM 1646 C C . LEU A 1 211 ? -31.400 14.629 53.997 1.00 75.81 211 LEU A C 1
ATOM 1648 O O . LEU A 1 211 ? -30.955 14.750 52.854 1.00 75.81 211 LEU A O 1
ATOM 1652 N N . LYS A 1 212 ? -31.594 15.690 54.792 1.00 78.81 212 LYS A N 1
ATOM 1653 C CA . LYS A 1 212 ? -31.225 17.066 54.418 1.00 78.81 212 LYS A CA 1
ATOM 1654 C C . LYS A 1 212 ? -29.710 17.232 54.287 1.00 78.81 212 LYS A C 1
ATOM 1656 O O . LYS A 1 212 ? -29.270 17.930 53.373 1.00 78.81 212 LYS A O 1
ATOM 1661 N N . GLN A 1 213 ? -28.918 16.575 55.138 1.00 73.31 213 GLN A N 1
ATOM 1662 C CA . GLN A 1 213 ? -27.452 16.541 55.031 1.00 73.31 213 GLN A CA 1
ATOM 1663 C C . GLN A 1 213 ? -26.964 15.650 53.884 1.00 73.31 213 GLN A C 1
ATOM 1665 O O . GLN A 1 213 ? -25.972 15.964 53.231 1.00 73.31 213 GLN A O 1
ATOM 1670 N N . LEU A 1 214 ? -27.685 14.564 53.602 1.00 68.69 214 LEU A N 1
ATOM 1671 C CA . LEU A 1 214 ? -27.445 13.665 52.478 1.00 68.69 214 LEU A CA 1
ATOM 1672 C C . LEU A 1 214 ? -27.916 14.236 51.147 1.00 68.69 214 LEU A C 1
ATOM 1674 O O . LEU A 1 214 ? -27.820 13.489 50.173 1.00 68.69 214 LEU A O 1
ATOM 1678 N N . LYS A 1 215 ? -28.390 15.502 51.106 1.00 62.56 215 LYS A N 1
ATOM 1679 C CA . LYS A 1 215 ? -28.863 16.227 49.916 1.00 62.56 215 LYS A CA 1
ATOM 1680 C C . LYS A 1 215 ? -28.147 15.659 48.697 1.00 62.56 215 LYS A C 1
ATOM 1682 O O . LYS A 1 215 ? -26.955 15.940 48.524 1.00 62.56 215 LYS A O 1
ATOM 1687 N N . PRO A 1 216 ? -28.807 14.773 47.930 1.00 55.06 216 PRO A N 1
ATOM 1688 C CA . PRO A 1 216 ? -28.126 14.113 46.844 1.00 55.06 216 PRO A CA 1
ATOM 1689 C C . PRO A 1 216 ? -27.660 15.247 45.950 1.00 55.06 216 PRO A C 1
ATOM 1691 O O . PRO A 1 216 ? -28.480 16.081 45.557 1.00 55.06 216 PRO A O 1
ATOM 1694 N N . LYS A 1 217 ? -26.349 15.321 45.683 1.00 54.97 217 LYS A N 1
ATOM 1695 C CA . LYS A 1 217 ? -25.874 16.047 44.505 1.00 54.97 217 LYS A CA 1
ATOM 1696 C C . LYS A 1 217 ? -26.778 15.551 43.393 1.00 54.97 217 LYS A C 1
ATOM 1698 O O . LYS A 1 217 ? -26.818 14.336 43.166 1.00 54.97 217 LYS A O 1
ATOM 1703 N N . LYS A 1 218 ? -27.653 16.426 42.888 1.00 53.66 218 LYS A N 1
ATOM 1704 C CA . LYS A 1 218 ? -28.780 15.980 42.071 1.00 53.66 218 LYS A CA 1
ATOM 1705 C C . LYS A 1 218 ? -28.192 15.136 40.951 1.00 53.66 218 LYS A C 1
ATOM 1707 O O . LYS A 1 218 ? -27.170 15.504 40.387 1.00 53.66 218 LYS A O 1
ATOM 1712 N N . LEU A 1 219 ? -28.838 14.032 40.596 1.00 47.66 219 LEU A N 1
ATOM 1713 C CA . LEU A 1 219 ? -28.410 13.255 39.432 1.00 47.66 219 LEU A CA 1
ATOM 1714 C C . LEU A 1 219 ? -28.412 14.120 38.147 1.00 47.66 219 LEU A C 1
ATOM 1716 O O . LEU A 1 219 ? -27.727 13.797 37.193 1.00 47.66 219 LEU A O 1
ATOM 1720 N N . SER A 1 220 ? -29.132 15.252 38.153 1.00 49.72 220 SER A N 1
ATOM 1721 C CA . SER A 1 220 ? -29.106 16.290 37.112 1.00 49.72 220 SER A CA 1
ATOM 1722 C C . SER A 1 220 ? -27.919 17.268 37.190 1.00 49.72 220 SER A C 1
ATOM 1724 O O . SER A 1 220 ? -27.668 17.984 36.231 1.00 49.72 220 SER A O 1
ATOM 1726 N N . GLU A 1 221 ? -27.221 17.348 38.326 1.00 52.41 221 GLU A N 1
ATOM 1727 C CA . GLU A 1 221 ? -25.890 17.974 38.465 1.00 52.41 221 GLU A CA 1
ATOM 1728 C C . GLU A 1 221 ? -24.770 16.956 38.209 1.00 52.41 221 GLU A C 1
ATOM 1730 O O . GLU A 1 221 ? -23.589 17.285 38.327 1.00 52.41 221 GLU A O 1
ATOM 1735 N N . PHE A 1 222 ? -25.122 15.705 37.894 1.00 52.69 222 PHE A N 1
ATOM 1736 C CA . PHE A 1 222 ? -24.175 14.688 37.471 1.00 52.69 222 PHE A CA 1
ATOM 1737 C C . PHE A 1 222 ? -23.724 15.009 36.043 1.00 52.69 222 PHE A C 1
ATOM 1739 O O . PHE A 1 222 ? -24.190 14.423 35.077 1.00 52.69 222 PHE A O 1
ATOM 1746 N N . ASP A 1 223 ? -22.843 16.008 35.958 1.00 62.47 223 ASP A N 1
ATOM 1747 C CA . ASP A 1 223 ? -22.006 16.362 34.816 1.00 62.47 223 ASP A CA 1
ATOM 1748 C C . ASP A 1 223 ? -22.759 16.427 33.473 1.00 62.47 223 ASP A C 1
ATOM 1750 O O . ASP A 1 223 ? -22.204 16.080 32.437 1.00 62.47 223 ASP A O 1
ATOM 1754 N N . THR A 1 224 ? -24.006 16.914 33.457 1.00 60.75 224 THR A N 1
ATOM 1755 C CA . THR A 1 224 ? -24.733 17.208 32.208 1.00 60.75 224 THR A CA 1
ATOM 1756 C C . THR A 1 224 ? -23.925 18.174 31.346 1.00 60.75 224 THR A C 1
ATOM 1758 O O . THR A 1 224 ? -23.751 17.915 30.168 1.00 60.75 224 THR A O 1
ATOM 1761 N N . GLU A 1 225 ? -23.292 19.182 31.960 1.00 65.38 225 GLU A N 1
ATOM 1762 C CA . GLU A 1 225 ? -22.336 20.079 31.289 1.00 65.38 225 GLU A CA 1
ATOM 1763 C C . GLU A 1 225 ? -21.131 19.339 30.699 1.00 65.38 225 GLU A C 1
ATOM 1765 O O . GLU A 1 225 ? -20.560 19.768 29.703 1.00 65.38 225 GLU A O 1
ATOM 1770 N N . ARG A 1 226 ? -20.708 18.224 31.301 1.00 67.25 226 ARG A N 1
ATOM 1771 C CA . ARG A 1 226 ? -19.540 17.465 30.848 1.00 67.25 226 ARG A CA 1
ATOM 1772 C C . ARG A 1 226 ? -19.903 16.424 29.798 1.00 67.25 226 ARG A C 1
ATOM 1774 O O . ARG A 1 226 ? -19.087 16.155 28.926 1.00 67.25 226 ARG A O 1
ATOM 1781 N N . ILE A 1 227 ? -21.108 15.863 29.867 1.00 68.19 227 ILE A N 1
ATOM 1782 C CA . ILE A 1 227 ? -21.696 15.058 28.795 1.00 68.19 227 ILE A CA 1
ATOM 1783 C C . ILE A 1 227 ? -21.950 15.959 27.586 1.00 68.19 227 ILE A C 1
ATOM 1785 O O . ILE A 1 227 ? -21.480 15.622 26.509 1.00 68.19 227 ILE A O 1
ATOM 1789 N N . GLU A 1 228 ? -22.549 17.138 27.777 1.00 76.50 228 GLU A N 1
ATOM 1790 C CA . GLU A 1 228 ? -22.700 18.160 26.734 1.00 76.50 228 GLU A CA 1
ATOM 1791 C C . GLU A 1 228 ? -21.340 18.628 26.206 1.00 76.50 228 GLU A C 1
ATOM 1793 O O . GLU A 1 228 ? -21.189 18.786 25.003 1.00 76.50 228 GLU A O 1
ATOM 1798 N N . ALA A 1 229 ? -20.312 18.791 27.047 1.00 77.12 229 ALA A N 1
ATOM 1799 C CA . ALA A 1 229 ? -18.967 19.123 26.571 1.00 77.12 229 ALA A CA 1
ATOM 1800 C C . ALA A 1 229 ? -18.334 17.990 25.747 1.00 77.12 229 ALA A C 1
ATOM 1802 O O . ALA A 1 229 ? -17.636 18.265 24.776 1.00 77.12 229 ALA A O 1
ATOM 1803 N N . ILE A 1 230 ? -18.572 16.723 26.107 1.00 73.94 230 ILE A N 1
ATOM 1804 C CA . ILE A 1 230 ? -18.118 15.567 25.321 1.00 73.94 230 ILE A CA 1
ATOM 1805 C C . ILE A 1 230 ? -18.894 15.481 24.003 1.00 73.94 230 ILE A C 1
ATOM 1807 O O . ILE A 1 230 ? -18.291 15.216 22.967 1.00 73.94 230 ILE A O 1
ATOM 1811 N N . GLU A 1 231 ? -20.208 15.702 24.022 1.00 77.38 231 GLU A N 1
ATOM 1812 C CA . GLU A 1 231 ? -21.047 15.736 22.820 1.00 77.38 231 GLU A CA 1
ATOM 1813 C C . GLU A 1 231 ? -20.636 16.885 21.900 1.00 77.38 231 GLU A C 1
ATOM 1815 O O . GLU A 1 231 ? -20.443 16.664 20.708 1.00 77.38 231 GLU A O 1
ATOM 1820 N N . LYS A 1 232 ? -20.376 18.068 22.459 1.00 81.50 232 LYS A N 1
ATOM 1821 C CA . LYS A 1 232 ? -19.896 19.234 21.723 1.00 81.50 232 LYS A CA 1
ATOM 1822 C C . LYS A 1 232 ? -18.506 19.012 21.126 1.00 81.50 232 LYS A C 1
ATOM 1824 O O . LYS A 1 232 ? -18.308 19.316 19.960 1.00 81.50 232 LYS A O 1
ATOM 1829 N N . GLN A 1 233 ? -17.575 18.399 21.863 1.00 75.75 233 GLN A N 1
ATOM 1830 C CA . GLN A 1 233 ? -16.278 17.987 21.301 1.00 75.75 233 GLN A CA 1
ATOM 1831 C C . GLN A 1 233 ? -16.436 16.963 20.168 1.00 75.75 233 GLN A C 1
ATOM 1833 O O . GLN A 1 233 ? -15.666 16.973 19.217 1.00 75.75 233 GLN A O 1
ATOM 1838 N N . VAL A 1 234 ? -17.432 16.075 20.251 1.00 72.81 234 VAL A N 1
ATOM 1839 C CA . VAL A 1 234 ? -17.736 15.107 19.186 1.00 72.81 234 VAL A CA 1
ATOM 1840 C C . VAL A 1 234 ? -18.355 15.778 17.957 1.00 72.81 234 VAL A C 1
ATOM 1842 O O . VAL A 1 234 ? -18.133 15.295 16.849 1.00 72.81 234 VAL A O 1
ATOM 1845 N N . GLU A 1 235 ? -19.148 16.835 18.128 1.00 77.31 235 GLU A N 1
ATOM 1846 C CA . GLU A 1 235 ? -19.672 17.628 17.010 1.00 77.31 235 GLU A CA 1
ATOM 1847 C C . GLU A 1 235 ? -18.578 18.478 16.357 1.00 77.31 235 GLU A C 1
ATOM 1849 O O . GLU A 1 235 ? -18.440 18.413 15.140 1.00 77.31 235 GLU A O 1
ATOM 1854 N N . GLU A 1 236 ? -17.733 19.155 17.139 1.00 79.06 236 GLU A N 1
ATOM 1855 C CA . GLU A 1 236 ? -16.594 19.935 16.625 1.00 79.06 236 GLU A CA 1
ATOM 1856 C C . GLU A 1 236 ? -15.602 19.041 15.841 1.00 79.06 236 GLU A C 1
ATOM 1858 O O . GLU A 1 236 ? -15.221 19.381 14.724 1.00 79.06 236 GLU A O 1
ATOM 1863 N N . GLU A 1 237 ? -15.267 17.837 16.339 1.00 68.88 237 GLU A N 1
ATOM 1864 C CA . GLU A 1 237 ? -14.426 16.866 15.605 1.00 68.88 237 GLU A CA 1
ATOM 1865 C C . GLU A 1 237 ? -15.082 16.365 14.299 1.00 68.88 237 GLU A C 1
ATOM 1867 O O . GLU A 1 237 ? -14.382 16.005 13.351 1.00 68.88 237 GLU A O 1
ATOM 1872 N N . LYS A 1 238 ? -16.421 16.306 14.226 1.00 67.12 238 LYS A N 1
ATOM 1873 C CA . LYS A 1 238 ? -17.132 15.922 12.992 1.00 67.12 238 LYS A CA 1
ATOM 1874 C C . LYS A 1 238 ? -17.133 17.042 11.960 1.00 67.12 238 LYS A C 1
ATOM 1876 O O . LYS A 1 238 ? -17.023 16.741 10.775 1.00 67.12 238 LYS A O 1
ATOM 1881 N N . GLU A 1 239 ? -17.277 18.290 12.395 1.00 72.56 239 GLU A N 1
ATOM 1882 C CA . GLU A 1 239 ? -17.247 19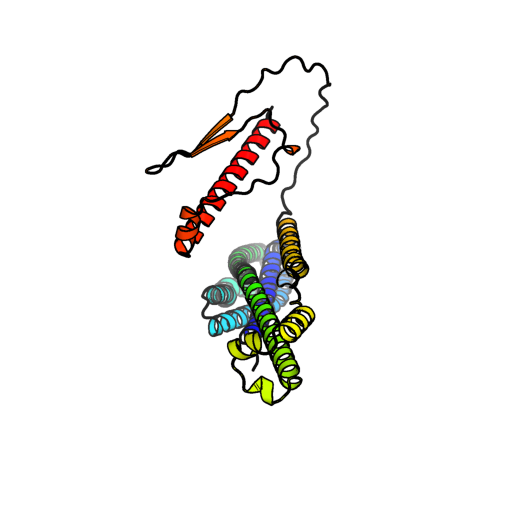.456 11.508 1.00 72.56 239 GLU A CA 1
ATOM 1883 C C . GLU A 1 239 ? -15.847 19.649 10.898 1.00 72.56 239 GLU A C 1
ATOM 1885 O O . GLU A 1 239 ? -15.739 19.847 9.688 1.00 72.56 239 GLU A O 1
ATOM 1890 N N . GLU A 1 240 ? -14.772 19.451 11.674 1.00 64.94 240 GLU A N 1
ATOM 1891 C CA . GLU A 1 240 ? -13.394 19.470 11.148 1.00 64.94 240 GLU A CA 1
ATOM 1892 C C . GLU A 1 240 ? -13.130 18.334 10.130 1.00 64.94 240 GLU A C 1
ATOM 1894 O O . GLU A 1 240 ? -12.451 18.540 9.120 1.00 64.94 240 GLU A O 1
ATOM 1899 N N . GLU A 1 241 ? -13.707 17.137 10.329 1.00 57.28 241 GLU A N 1
ATOM 1900 C CA . GLU A 1 241 ? -13.611 16.029 9.359 1.00 57.28 241 GLU A CA 1
ATOM 1901 C C . GLU A 1 241 ? -14.418 16.274 8.064 1.00 57.28 241 GLU A C 1
ATOM 1903 O O . GLU A 1 241 ? -14.067 15.724 7.012 1.00 57.28 241 GLU A O 1
ATOM 1908 N N . GLU A 1 242 ? -15.496 17.066 8.116 1.00 59.09 242 GLU A N 1
ATOM 1909 C CA . GLU A 1 242 ? -16.276 17.457 6.933 1.00 59.09 242 GLU A CA 1
ATOM 1910 C C . GLU A 1 242 ? -15.587 18.575 6.130 1.00 59.09 242 GLU A C 1
ATOM 1912 O O . GLU A 1 242 ? -15.641 18.547 4.895 1.00 59.09 242 GLU A O 1
ATOM 1917 N N . GLU A 1 243 ? -14.860 19.489 6.783 1.00 53.69 243 GLU A N 1
ATOM 1918 C CA . GLU A 1 243 ? -14.066 20.523 6.102 1.00 53.69 243 GLU A CA 1
ATOM 1919 C C . GLU A 1 243 ? -12.811 19.961 5.406 1.00 53.69 243 GLU A C 1
ATOM 1921 O O . GLU A 1 243 ? -12.553 20.308 4.252 1.00 53.69 243 GLU A O 1
ATOM 1926 N N . GLU A 1 244 ? -12.079 19.008 6.004 1.00 48.16 244 GLU A N 1
ATOM 1927 C CA . GLU A 1 244 ? -10.916 18.375 5.341 1.00 48.16 244 GLU A CA 1
ATOM 1928 C C . GLU A 1 244 ? -11.299 17.448 4.161 1.00 48.16 244 GLU A C 1
ATOM 1930 O O . GLU A 1 244 ? -10.440 16.970 3.409 1.00 48.16 244 GLU A O 1
ATOM 1935 N N . GLY A 1 245 ? -12.594 17.175 3.971 1.00 42.72 245 GLY A N 1
ATOM 1936 C CA . GLY A 1 245 ? -13.120 16.333 2.898 1.00 42.72 245 GLY A CA 1
ATOM 1937 C C . GLY A 1 245 ? -13.471 17.057 1.594 1.00 42.72 245 GLY A C 1
ATOM 1938 O O . GLY A 1 245 ? -13.769 16.364 0.615 1.00 42.72 245 GLY A O 1
ATOM 1939 N N . ASN A 1 246 ? -13.454 18.396 1.554 1.00 40.91 246 ASN A N 1
ATOM 1940 C CA . ASN A 1 246 ? -14.086 19.163 0.469 1.00 40.91 246 ASN A CA 1
ATOM 1941 C C . ASN A 1 246 ? -13.134 19.963 -0.446 1.00 40.91 246 ASN A C 1
ATOM 1943 O O . ASN A 1 246 ? -13.590 20.709 -1.312 1.00 40.91 246 ASN A O 1
ATOM 1947 N N . ASP A 1 247 ? -11.820 19.755 -0.353 1.00 41.72 247 ASP A N 1
ATOM 1948 C CA . ASP A 1 247 ? -10.865 20.358 -1.291 1.00 41.72 247 ASP A CA 1
ATOM 1949 C C . ASP A 1 247 ? -10.734 19.533 -2.583 1.00 41.72 247 ASP A C 1
ATOM 1951 O O . ASP A 1 247 ? -9.832 18.712 -2.763 1.00 41.72 247 ASP A O 1
ATOM 1955 N N . SER A 1 248 ? -11.669 19.736 -3.514 1.00 41.84 248 SER A N 1
ATOM 1956 C CA . SER A 1 248 ? -11.356 19.976 -4.936 1.00 41.84 248 SER A CA 1
ATOM 1957 C C . SER A 1 248 ? -12.627 20.079 -5.778 1.00 41.84 248 SER A C 1
ATOM 1959 O O . SER A 1 248 ? -13.039 19.136 -6.450 1.00 41.84 248 SER A O 1
ATOM 1961 N N . TYR A 1 249 ? -13.194 21.279 -5.850 1.00 35.62 249 TYR A N 1
ATOM 1962 C CA . TYR A 1 249 ? -13.806 21.719 -7.098 1.00 35.62 249 TYR A CA 1
ATOM 1963 C C . TYR A 1 249 ? -13.374 23.156 -7.380 1.00 35.62 249 TYR A C 1
ATOM 1965 O O . TYR A 1 249 ? -13.647 24.080 -6.625 1.00 35.62 249 TYR A O 1
ATOM 1973 N N . ILE A 1 250 ? -12.604 23.297 -8.456 1.00 36.56 250 ILE A N 1
ATOM 1974 C CA . ILE A 1 250 ? -12.140 24.562 -9.015 1.00 36.56 250 ILE A CA 1
ATOM 1975 C C . ILE A 1 250 ? -13.366 25.260 -9.607 1.00 36.56 250 ILE A C 1
ATOM 1977 O O . ILE A 1 250 ? -13.833 24.860 -10.675 1.00 36.56 250 ILE A O 1
ATOM 1981 N N . ASP A 1 251 ? -13.873 26.291 -8.935 1.00 33.91 251 ASP A N 1
ATOM 1982 C CA . ASP A 1 251 ? -14.844 27.204 -9.531 1.00 33.91 251 ASP A CA 1
ATOM 1983 C C . ASP A 1 251 ? -14.113 28.254 -10.370 1.00 33.91 251 ASP A C 1
ATOM 1985 O O . ASP A 1 251 ? -13.277 29.028 -9.904 1.00 33.91 251 ASP A O 1
ATOM 1989 N N . SER A 1 252 ? -14.419 28.224 -11.664 1.00 38.12 252 SER A N 1
ATOM 1990 C CA . SER A 1 252 ? -14.007 29.230 -12.632 1.00 38.12 252 SER A CA 1
ATOM 1991 C C . SER A 1 252 ? -14.986 30.395 -12.541 1.00 38.12 252 SER A C 1
ATOM 1993 O O . SER A 1 252 ? -16.130 30.280 -12.979 1.00 38.12 252 SER A O 1
ATOM 1995 N N . GLU A 1 253 ? -14.547 31.515 -11.975 1.00 34.88 253 GLU A N 1
ATOM 1996 C CA . GLU A 1 253 ? -15.318 32.755 -11.981 1.00 34.88 253 GLU A CA 1
ATOM 1997 C C . GLU A 1 253 ? -15.503 33.275 -13.420 1.00 34.88 253 GLU A C 1
ATOM 1999 O O . GLU A 1 253 ? -14.539 33.498 -14.157 1.00 34.88 253 GLU A O 1
ATOM 2004 N N . LEU A 1 254 ? -16.758 33.512 -13.811 1.00 37.16 254 LEU A N 1
ATOM 2005 C CA . LEU A 1 254 ? -17.134 34.378 -14.931 1.00 37.16 254 LEU A CA 1
ATOM 2006 C C . LEU A 1 254 ? -17.950 35.555 -14.375 1.00 37.16 254 LEU A C 1
ATOM 2008 O O . LEU A 1 254 ? -18.827 35.340 -13.536 1.00 37.16 254 LEU A O 1
ATOM 2012 N N . PRO A 1 255 ? -17.716 36.798 -14.834 1.00 39.38 255 PRO A N 1
ATOM 2013 C CA . PRO A 1 255 ? -18.375 37.964 -14.268 1.00 39.38 255 PRO A CA 1
ATOM 2014 C C . PRO A 1 255 ? -19.759 38.147 -14.899 1.00 39.38 255 PRO A C 1
ATOM 2016 O O . PRO A 1 255 ? -19.873 38.373 -16.105 1.00 39.38 255 PRO A O 1
ATOM 2019 N N . LEU A 1 256 ? -20.817 38.105 -14.086 1.00 36.00 256 LEU A N 1
ATOM 2020 C CA . LEU A 1 256 ? -22.154 38.541 -14.493 1.00 36.00 256 LEU A CA 1
ATOM 2021 C C . LEU A 1 256 ? -22.460 39.930 -13.929 1.00 36.00 256 LEU A C 1
ATOM 2023 O O . LEU A 1 256 ? -22.245 40.232 -12.755 1.00 36.00 256 LEU A O 1
ATOM 2027 N N . GLY A 1 257 ? -22.905 40.796 -14.838 1.00 36.62 257 GLY A N 1
ATOM 2028 C CA . GLY A 1 257 ? -23.143 42.214 -14.619 1.00 36.62 257 GLY A CA 1
ATOM 2029 C C . GLY A 1 257 ? -24.333 42.520 -13.711 1.00 36.62 257 GLY A C 1
ATOM 2030 O O . GLY A 1 257 ? -25.274 41.744 -13.569 1.00 36.62 257 GLY A O 1
ATOM 2031 N N . ARG A 1 258 ? -24.278 43.719 -13.122 1.00 39.31 258 ARG A N 1
ATOM 2032 C CA . ARG A 1 258 ? -25.340 44.326 -12.310 1.00 39.31 258 ARG A CA 1
ATOM 2033 C C . ARG A 1 258 ? -26.659 44.421 -13.078 1.00 39.31 258 ARG A C 1
ATOM 2035 O O . ARG A 1 258 ? -26.704 45.043 -14.137 1.00 39.31 258 ARG A O 1
ATOM 2042 N N . VAL A 1 259 ? -27.736 43.959 -12.449 1.00 40.12 259 VAL A N 1
ATOM 2043 C CA . VAL A 1 259 ? -29.111 44.362 -12.777 1.00 40.12 259 VAL A CA 1
ATOM 2044 C C . VAL A 1 259 ? -29.574 45.419 -11.758 1.00 40.12 259 VAL A C 1
ATOM 2046 O O . VAL A 1 259 ? -29.291 45.260 -10.567 1.00 40.12 259 VAL A O 1
ATOM 2049 N N . PRO A 1 260 ? -30.240 46.515 -12.175 1.00 42.06 260 PRO A N 1
ATOM 2050 C CA . PRO A 1 260 ? -30.647 47.591 -11.277 1.00 42.06 260 PRO A CA 1
ATOM 2051 C C . PRO A 1 260 ? -31.900 47.233 -10.474 1.00 42.06 260 PRO A C 1
ATOM 2053 O O . PRO A 1 260 ? -32.876 46.702 -10.995 1.00 42.06 260 PRO A O 1
ATOM 2056 N N . THR A 1 261 ? -31.883 47.615 -9.202 1.00 42.56 261 THR A N 1
ATOM 2057 C CA . THR A 1 261 ? -33.013 47.587 -8.272 1.00 42.56 261 THR A CA 1
ATOM 2058 C C . THR A 1 261 ? -34.084 48.608 -8.656 1.00 42.56 261 THR A C 1
ATOM 2060 O O . THR A 1 261 ? -33.840 49.813 -8.584 1.00 42.56 261 THR A O 1
AT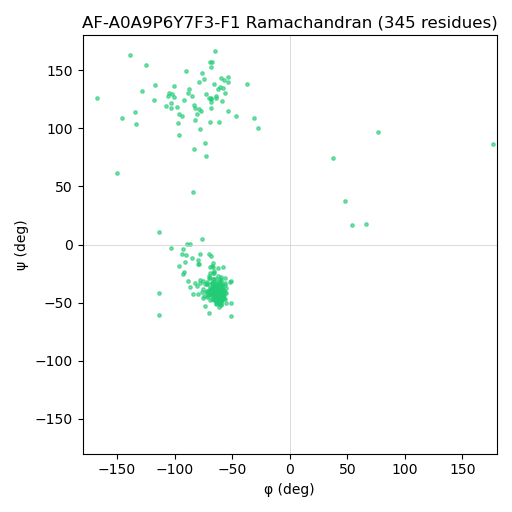OM 2063 N N . GLY A 1 262 ? -35.288 48.138 -8.980 1.00 47.56 262 GLY A N 1
ATOM 2064 C CA . GLY A 1 262 ? -36.476 48.977 -9.111 1.00 47.56 262 GLY A CA 1
ATOM 2065 C C . GLY A 1 262 ? -37.757 48.147 -9.190 1.00 47.56 262 GLY A C 1
ATOM 2066 O O . GLY A 1 262 ? -37.863 47.282 -10.046 1.00 47.56 262 GLY A O 1
ATOM 2067 N N . GLN A 1 263 ? -38.713 48.462 -8.309 1.00 44.56 263 GLN A N 1
ATOM 2068 C CA . GLN A 1 263 ? -40.114 48.003 -8.265 1.00 44.56 263 GLN A CA 1
ATOM 2069 C C . GLN A 1 263 ? -40.392 46.573 -7.753 1.00 44.56 263 GLN A C 1
ATOM 2071 O O . GLN A 1 263 ? -40.412 45.599 -8.497 1.00 44.56 263 GLN A O 1
ATOM 2076 N N . ARG A 1 264 ? -40.735 46.470 -6.458 1.00 36.81 264 ARG A N 1
ATOM 2077 C CA . ARG A 1 264 ? -41.585 45.392 -5.921 1.00 36.81 264 ARG A CA 1
ATOM 2078 C C . ARG A 1 264 ? -43.023 45.909 -5.847 1.00 36.81 264 ARG A C 1
ATOM 2080 O O . ARG A 1 264 ? -43.401 46.533 -4.861 1.00 36.81 264 ARG A O 1
ATOM 2087 N N . GLU A 1 265 ? -43.804 45.646 -6.887 1.00 46.19 265 GLU A N 1
ATOM 2088 C CA . GLU A 1 265 ? -45.266 45.700 -6.827 1.00 46.19 265 GLU A CA 1
ATOM 2089 C C . GLU A 1 265 ? -45.814 44.272 -6.684 1.00 46.19 265 GLU A C 1
ATOM 2091 O O . GLU A 1 265 ? -45.464 43.383 -7.455 1.00 46.19 265 GLU A O 1
ATOM 2096 N N . ASN A 1 266 ? -46.648 44.074 -5.658 1.00 58.34 266 ASN A N 1
ATOM 2097 C CA . ASN A 1 266 ? -47.666 43.028 -5.509 1.00 58.34 266 ASN A CA 1
ATOM 2098 C C . ASN A 1 266 ? -47.327 41.627 -6.048 1.00 58.34 266 ASN A C 1
ATOM 2100 O O . ASN A 1 266 ? -47.912 41.157 -7.025 1.00 58.34 266 ASN A O 1
ATOM 2104 N N . THR A 1 267 ? -46.464 40.896 -5.340 1.00 47.50 267 THR A N 1
AT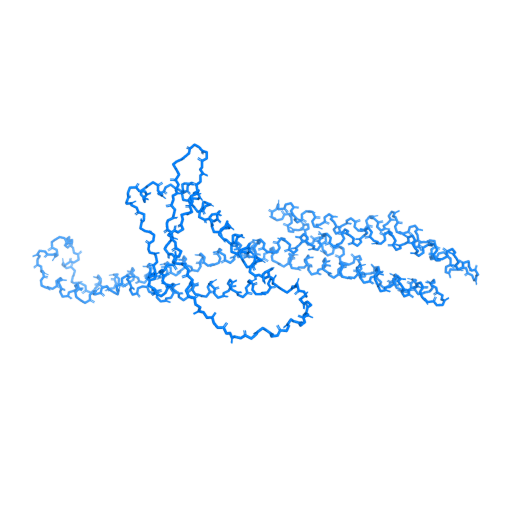OM 2105 C CA . THR A 1 267 ? -46.399 39.437 -5.495 1.00 47.50 267 THR A CA 1
ATOM 2106 C C . THR A 1 267 ? -47.681 38.803 -4.938 1.00 47.50 267 THR A C 1
ATOM 2108 O O . THR A 1 267 ? -48.012 39.061 -3.777 1.00 47.50 267 THR A O 1
ATOM 2111 N N . PRO A 1 268 ? -48.410 37.984 -5.716 1.00 52.19 268 PRO A N 1
ATOM 2112 C CA . PRO A 1 268 ? -49.602 37.298 -5.231 1.00 52.19 268 PRO A CA 1
ATOM 2113 C C . PRO A 1 268 ? -49.245 36.383 -4.053 1.00 52.19 268 PRO A C 1
ATOM 2115 O O . PRO A 1 268 ? -48.242 35.671 -4.095 1.00 52.19 268 PRO A O 1
ATOM 2118 N N . SER A 1 269 ? -50.068 36.424 -3.001 1.00 53.12 269 SER A N 1
ATOM 2119 C CA . SER A 1 269 ? -49.940 35.557 -1.825 1.00 53.12 269 SER A CA 1
ATOM 2120 C C . SER A 1 269 ? -49.905 34.094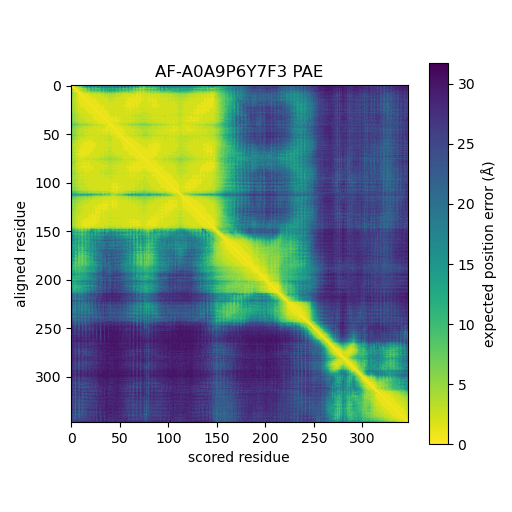 -2.276 1.00 53.12 269 SER A C 1
ATOM 2122 O O . SER A 1 269 ? -50.866 33.595 -2.866 1.00 53.12 269 SER A O 1
ATOM 2124 N N . MET A 1 270 ? -48.774 33.418 -2.052 1.00 53.09 270 MET A N 1
ATOM 2125 C CA . MET A 1 270 ? -48.674 31.985 -2.307 1.00 53.09 270 MET A CA 1
ATOM 2126 C C . MET A 1 270 ? -49.525 31.250 -1.270 1.00 53.09 270 MET A C 1
ATOM 2128 O O . MET A 1 270 ? -49.367 31.446 -0.065 1.00 53.09 270 MET A O 1
ATOM 2132 N N . GLY A 1 271 ? -50.442 30.408 -1.750 1.00 65.19 271 GLY A N 1
ATOM 2133 C CA . GLY A 1 271 ? -51.195 29.495 -0.895 1.00 65.19 271 GLY A CA 1
ATOM 2134 C C . GLY A 1 271 ? -50.285 28.450 -0.232 1.00 65.19 271 GLY A C 1
ATOM 2135 O O . GLY A 1 271 ? -49.135 28.283 -0.643 1.00 65.19 271 GLY A O 1
ATOM 2136 N N . PRO A 1 272 ? -50.786 27.726 0.784 1.00 63.91 272 PRO A N 1
ATOM 2137 C CA . PRO A 1 272 ? -50.002 26.726 1.499 1.00 63.91 272 PRO A CA 1
ATOM 2138 C C . PRO A 1 272 ? -49.475 25.645 0.549 1.00 63.91 272 PRO A C 1
ATOM 2140 O O . PRO A 1 272 ? -50.217 25.112 -0.280 1.00 63.91 272 PRO A O 1
ATOM 2143 N N . LEU A 1 273 ? -48.196 25.306 0.695 1.00 57.09 273 LEU A N 1
ATOM 2144 C CA . LEU A 1 273 ? -47.547 24.253 -0.071 1.00 57.09 273 LEU A CA 1
ATOM 2145 C C . LEU A 1 273 ? -47.810 22.910 0.616 1.00 57.09 273 LEU A C 1
ATOM 2147 O O . LEU A 1 273 ? -47.543 22.749 1.805 1.00 57.09 273 LEU A O 1
ATOM 2151 N N . PHE A 1 274 ? -48.309 21.927 -0.126 1.00 58.91 274 PHE A N 1
ATOM 2152 C CA . PHE A 1 274 ? -48.497 20.573 0.388 1.00 58.91 274 PHE A CA 1
ATOM 2153 C C . PHE A 1 274 ? -47.460 19.644 -0.230 1.00 58.91 274 PHE A C 1
ATOM 2155 O O . PHE A 1 274 ? -47.443 19.444 -1.443 1.00 58.91 274 PHE A O 1
ATOM 2162 N N . ILE A 1 275 ? -46.619 19.045 0.608 1.00 62.34 275 ILE A N 1
ATOM 2163 C CA . ILE A 1 275 ? -45.714 17.971 0.207 1.00 62.34 275 ILE A CA 1
ATOM 2164 C C . ILE A 1 275 ? -46.406 16.658 0.552 1.00 62.34 275 ILE A C 1
ATOM 2166 O O . ILE A 1 275 ? -46.623 16.348 1.725 1.00 62.34 275 ILE A O 1
ATOM 2170 N N . ARG A 1 276 ? -46.794 15.899 -0.473 1.00 55.00 276 ARG A N 1
ATOM 2171 C CA . ARG A 1 276 ? -47.437 14.595 -0.312 1.00 55.00 276 ARG A CA 1
ATOM 2172 C C . ARG A 1 276 ? -46.422 13.499 -0.603 1.00 55.00 276 ARG A C 1
ATOM 2174 O O . ARG A 1 276 ? -45.919 13.404 -1.715 1.00 55.00 276 ARG A O 1
ATOM 2181 N N . LEU A 1 277 ? -46.137 12.683 0.403 1.00 58.03 277 LEU A N 1
ATOM 2182 C CA . LEU A 1 277 ? -45.280 11.511 0.283 1.00 58.03 277 LEU A CA 1
ATOM 2183 C C . LEU A 1 277 ? -46.183 10.295 0.087 1.00 58.03 277 LEU A C 1
ATOM 2185 O O . LEU A 1 277 ? -46.854 9.841 1.022 1.00 58.03 277 LEU A O 1
ATOM 2189 N N . GLU A 1 278 ? -46.238 9.813 -1.150 1.00 54.75 278 GLU A N 1
ATOM 2190 C CA . GLU A 1 278 ? -47.004 8.625 -1.519 1.00 54.75 278 GLU A CA 1
ATOM 2191 C C . GLU A 1 278 ? -46.149 7.373 -1.330 1.00 54.75 278 GLU A C 1
ATOM 2193 O O . GLU A 1 278 ? -44.975 7.336 -1.696 1.00 54.75 278 GLU A O 1
ATOM 2198 N N . ARG A 1 279 ? -46.732 6.343 -0.712 1.00 65.31 279 ARG A N 1
ATOM 2199 C CA . ARG A 1 279 ? -46.048 5.081 -0.414 1.00 65.31 279 ARG A CA 1
ATOM 2200 C C . ARG A 1 279 ? -46.889 3.924 -0.934 1.00 65.31 279 ARG A C 1
ATOM 2202 O O . ARG A 1 279 ? -48.084 3.873 -0.654 1.00 65.31 279 ARG A O 1
ATOM 2209 N N . GLN A 1 280 ? -46.271 2.984 -1.650 1.00 49.34 280 GLN A N 1
ATOM 2210 C CA . GLN A 1 280 ? -46.936 1.719 -1.969 1.00 49.34 280 GLN A CA 1
ATOM 2211 C C . GLN A 1 280 ? -47.196 0.959 -0.659 1.00 49.34 280 GLN A C 1
ATOM 2213 O O . GLN A 1 280 ? -46.305 0.821 0.180 1.00 49.34 280 GLN A O 1
ATOM 2218 N N . ASP A 1 281 ? -48.451 0.553 -0.465 1.00 66.62 281 ASP A N 1
ATOM 2219 C CA . ASP A 1 281 ? -48.935 -0.258 0.660 1.00 66.62 281 ASP A CA 1
ATOM 2220 C C . ASP A 1 281 ? -48.900 0.391 2.060 1.00 66.62 281 ASP A C 1
ATOM 2222 O O . ASP A 1 281 ? -49.001 -0.307 3.072 1.00 66.62 281 ASP A O 1
ATOM 2226 N N . LYS A 1 282 ? -48.792 1.727 2.167 1.00 58.81 282 LYS A N 1
ATOM 2227 C CA . LYS A 1 282 ? -48.850 2.450 3.458 1.00 58.81 282 LYS A CA 1
ATOM 2228 C C . LYS A 1 282 ? -49.672 3.737 3.378 1.00 58.81 282 LYS A C 1
ATOM 2230 O O . LYS A 1 282 ? -49.930 4.266 2.304 1.00 58.81 282 LYS A O 1
ATOM 2235 N N . SER A 1 283 ? -50.069 4.268 4.537 1.00 55.03 283 SER A N 1
ATOM 2236 C CA . SER A 1 283 ? -50.782 5.546 4.625 1.00 55.03 283 SER A CA 1
ATOM 2237 C C . SER A 1 283 ? -49.927 6.706 4.098 1.00 55.03 283 SER A C 1
ATOM 2239 O O . SER A 1 283 ? -48.743 6.839 4.433 1.00 55.03 283 SER A O 1
ATOM 2241 N N . ASN A 1 284 ? -50.542 7.550 3.267 1.00 56.66 284 ASN A N 1
ATOM 2242 C CA . ASN A 1 284 ? -49.917 8.754 2.724 1.00 56.66 284 ASN A CA 1
ATOM 2243 C C . ASN A 1 284 ? -49.640 9.757 3.847 1.00 56.66 284 ASN A C 1
ATOM 2245 O O . ASN A 1 284 ? -50.489 9.972 4.712 1.00 56.66 284 ASN A O 1
ATOM 2249 N N . ILE A 1 285 ? -48.470 10.391 3.806 1.00 65.00 285 ILE A N 1
ATOM 2250 C CA . ILE A 1 285 ? -48.127 11.494 4.709 1.00 65.00 285 ILE A CA 1
ATOM 2251 C C . ILE A 1 285 ? -48.217 12.789 3.907 1.00 65.00 285 ILE A C 1
ATOM 2253 O O . ILE A 1 285 ? -47.668 12.880 2.809 1.00 65.00 285 ILE A O 1
ATOM 2257 N N . SER A 1 286 ? -48.914 13.789 4.444 1.00 51.88 286 SER A N 1
ATOM 2258 C CA . SER A 1 286 ? -48.949 15.137 3.878 1.00 51.88 286 SER A CA 1
ATOM 2259 C C . SER A 1 286 ? -48.360 16.132 4.866 1.00 51.88 286 SER A C 1
ATOM 2261 O O . SER A 1 286 ? -48.851 16.243 5.989 1.00 51.88 286 SER A O 1
ATOM 2263 N N . ILE A 1 287 ? -47.351 16.874 4.431 1.00 66.69 287 ILE A N 1
ATOM 2264 C CA . ILE A 1 287 ? -46.758 17.979 5.180 1.00 66.69 287 ILE A CA 1
ATOM 2265 C C . ILE A 1 287 ? -47.288 19.271 4.562 1.00 66.69 287 ILE A C 1
ATOM 2267 O O . ILE A 1 287 ? -47.134 19.494 3.361 1.00 66.69 287 ILE A O 1
ATOM 2271 N N . LYS A 1 288 ? -47.948 20.105 5.367 1.00 64.19 288 LYS A N 1
ATOM 2272 C CA . LYS A 1 288 ? -48.437 21.424 4.954 1.00 64.19 288 LYS A CA 1
ATOM 2273 C C . LYS A 1 288 ? -47.427 22.475 5.408 1.00 64.19 288 LYS A C 1
ATOM 2275 O O . LYS A 1 288 ? -47.206 22.614 6.605 1.00 64.19 288 LYS A O 1
ATOM 2280 N N . LEU A 1 289 ? -46.843 23.199 4.463 1.00 62.47 289 LEU A N 1
ATOM 2281 C CA . LEU A 1 289 ? -45.942 24.319 4.712 1.00 62.47 289 LEU A CA 1
ATOM 2282 C C . LEU A 1 289 ? -46.688 25.621 4.412 1.00 62.47 289 LEU A C 1
ATOM 2284 O O . LEU A 1 289 ? -47.282 25.765 3.341 1.00 62.47 289 LEU A O 1
ATOM 2288 N N . ASP A 1 290 ? -46.685 26.557 5.358 1.00 67.44 290 ASP A N 1
ATOM 2289 C CA . ASP A 1 290 ? -47.227 27.899 5.144 1.00 67.44 290 ASP A CA 1
ATOM 2290 C C . ASP A 1 290 ? -46.090 28.832 4.699 1.00 67.44 290 ASP A C 1
ATOM 2292 O O . ASP A 1 290 ? -45.196 29.121 5.495 1.00 67.44 290 ASP A O 1
ATOM 2296 N N . PRO A 1 291 ? -46.078 29.294 3.437 1.00 59.44 291 PRO A N 1
ATOM 2297 C CA . PRO A 1 291 ? -45.000 30.133 2.918 1.00 59.44 291 PRO A CA 1
ATOM 2298 C C . PRO A 1 291 ? -44.968 31.535 3.543 1.00 59.44 291 PRO A C 1
ATOM 2300 O O . PRO A 1 291 ? -44.008 32.269 3.320 1.00 59.44 291 PRO A O 1
ATOM 2303 N N . ASN A 1 292 ? -45.995 31.921 4.307 1.00 62.53 292 ASN A N 1
ATOM 2304 C CA . ASN A 1 292 ? -46.059 33.220 4.975 1.00 62.53 292 ASN A CA 1
ATOM 2305 C C . ASN A 1 292 ? -45.502 33.180 6.409 1.00 62.53 292 ASN A C 1
ATOM 2307 O O . ASN A 1 292 ? -45.425 34.223 7.055 1.00 62.53 292 ASN A O 1
ATOM 2311 N N . GLN A 1 293 ? -45.110 32.002 6.909 1.00 62.19 293 GLN A N 1
ATOM 2312 C CA . GLN A 1 293 ? -44.559 31.828 8.251 1.00 62.19 293 GLN A CA 1
ATOM 2313 C C . GLN A 1 293 ? -43.026 31.939 8.213 1.00 62.19 293 GLN A C 1
ATOM 2315 O O . GLN A 1 293 ? -42.359 31.249 7.441 1.00 62.19 293 GLN A O 1
ATOM 2320 N N . THR A 1 294 ? -42.447 32.841 9.012 1.00 56.22 294 THR A N 1
ATOM 2321 C CA . THR A 1 294 ? -40.996 33.110 8.997 1.00 56.22 294 THR A CA 1
ATOM 2322 C C . THR A 1 294 ? -40.235 32.211 9.976 1.00 56.22 294 THR A C 1
ATOM 2324 O O . THR A 1 294 ? -40.753 31.825 11.020 1.00 56.22 294 THR A O 1
ATOM 2327 N N . VAL A 1 295 ? -38.980 31.876 9.651 1.00 51.88 295 VAL A N 1
ATOM 2328 C CA . VAL A 1 295 ? -38.156 30.883 10.377 1.00 51.88 295 VAL A CA 1
ATOM 2329 C C . VAL A 1 295 ? -37.937 31.233 11.856 1.00 51.88 295 VAL A C 1
ATOM 2331 O O . VAL A 1 295 ? -37.812 30.340 12.686 1.00 51.88 295 VAL A O 1
ATOM 2334 N N . SER A 1 296 ? -37.965 32.517 12.218 1.00 49.69 296 SER A N 1
ATOM 2335 C CA . SER A 1 296 ? -37.867 32.982 13.609 1.00 49.69 296 SER A CA 1
ATOM 2336 C C . SER A 1 296 ? -39.078 32.624 14.482 1.00 49.69 296 SER A C 1
ATOM 2338 O O . SER A 1 296 ? -38.965 32.636 15.704 1.00 49.69 296 SER A O 1
ATOM 2340 N N . GLU A 1 297 ? -40.221 32.289 13.879 1.00 50.84 297 GLU A N 1
ATOM 2341 C CA . GLU A 1 297 ? -41.432 31.840 14.583 1.00 50.84 297 GLU A CA 1
ATOM 2342 C C . GLU A 1 297 ? -41.524 30.309 14.685 1.00 50.84 297 GLU A C 1
ATOM 2344 O O . GLU A 1 297 ? -42.375 29.782 15.401 1.00 50.84 297 GLU A O 1
ATOM 2349 N N . LEU A 1 298 ? -40.633 29.579 14.005 1.00 50.78 298 LEU A N 1
ATOM 2350 C CA . LEU A 1 298 ? -40.616 28.115 13.957 1.00 50.78 298 LEU A CA 1
ATOM 2351 C C . LEU A 1 298 ? -39.888 27.504 15.160 1.00 50.78 298 LEU A C 1
ATOM 2353 O O . LEU A 1 298 ? -39.058 26.616 14.983 1.00 50.78 298 LEU A O 1
ATOM 2357 N N . GLY A 1 299 ? -40.171 28.004 16.371 1.00 46.88 299 GLY A N 1
ATOM 2358 C CA . GLY A 1 299 ? -39.558 27.555 17.626 1.00 46.88 299 GLY A CA 1
ATOM 2359 C C . GLY A 1 299 ? -39.314 26.042 17.655 1.00 46.88 299 GLY A C 1
ATOM 2360 O O . GLY A 1 299 ? -40.156 25.283 17.180 1.00 46.88 299 GLY A O 1
ATOM 2361 N N . GLY A 1 300 ? -38.140 25.644 18.168 1.00 42.94 300 GLY A N 1
ATOM 2362 C CA . GLY A 1 300 ? -37.559 24.303 18.041 1.00 42.94 300 GLY A CA 1
ATOM 2363 C C . GLY A 1 300 ? -38.603 23.196 17.956 1.00 42.94 300 GLY A C 1
ATOM 2364 O O . GLY A 1 300 ? -39.296 22.915 18.930 1.00 42.94 300 GLY A O 1
ATOM 2365 N N . TYR A 1 301 ? -38.742 22.599 16.772 1.00 51.34 301 TYR A N 1
ATOM 2366 C CA . TYR A 1 301 ?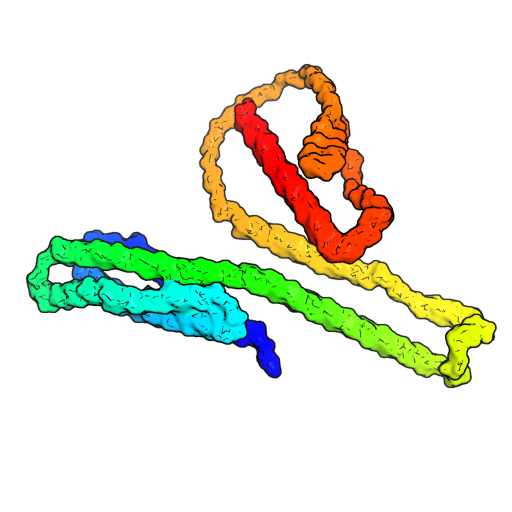 -39.709 21.534 16.555 1.00 51.34 301 TYR A CA 1
ATOM 2367 C C . TYR A 1 301 ? -39.381 20.349 17.459 1.00 51.34 301 TYR A C 1
ATOM 2369 O O . TYR A 1 301 ? -38.460 19.578 17.193 1.00 51.34 301 TYR A O 1
ATOM 2377 N N . THR A 1 302 ? -40.164 20.169 18.515 1.00 41.59 302 THR A N 1
ATOM 2378 C CA . THR A 1 302 ? -40.130 18.943 19.298 1.00 41.59 302 THR A CA 1
ATOM 2379 C C . THR A 1 302 ? -40.961 17.910 18.558 1.00 41.59 302 THR A C 1
ATOM 2381 O O . THR A 1 302 ? -42.180 18.037 18.429 1.00 41.59 302 THR A O 1
ATOM 2384 N N . LEU A 1 303 ? -40.301 16.881 18.035 1.00 45.41 303 LEU A N 1
ATOM 2385 C CA . LEU A 1 303 ? -40.980 15.760 17.403 1.00 45.41 303 LEU A CA 1
ATOM 2386 C C . LEU A 1 303 ? -41.617 14.913 18.513 1.00 45.41 303 LEU A C 1
ATOM 2388 O O . LEU A 1 303 ? -40.995 14.012 19.068 1.00 45.41 303 LEU A O 1
ATOM 2392 N N . VAL A 1 304 ? -42.843 15.262 18.907 1.00 45.16 304 VAL A N 1
ATOM 2393 C CA . VAL A 1 304 ? -43.577 14.536 19.950 1.00 45.16 304 VAL A CA 1
ATOM 2394 C C . VAL A 1 304 ? -44.140 13.259 19.335 1.00 45.16 304 VAL A C 1
ATOM 2396 O O . VAL A 1 304 ? -45.162 13.275 18.648 1.00 45.16 304 VAL A O 1
ATOM 2399 N N . ALA A 1 305 ? -43.449 12.142 19.556 1.00 53.00 305 ALA A N 1
ATOM 2400 C CA . ALA A 1 305 ? -43.989 10.826 19.252 1.00 53.00 305 ALA A CA 1
ATOM 2401 C C . ALA A 1 305 ? -45.077 10.485 20.289 1.00 53.00 305 ALA A C 1
ATOM 2403 O O . ALA A 1 305 ? -44.814 10.596 21.486 1.00 53.00 305 ALA A O 1
ATOM 2404 N N . PRO A 1 306 ? -46.286 10.067 19.875 1.00 57.12 306 PRO A N 1
ATOM 2405 C CA . PRO A 1 306 ? -47.307 9.619 20.815 1.00 57.12 306 PRO A CA 1
ATOM 2406 C C . PRO A 1 306 ? -46.808 8.410 21.628 1.00 57.12 306 PRO A C 1
ATOM 2408 O O . PRO A 1 306 ? -46.124 7.538 21.086 1.00 57.12 306 PRO A O 1
ATOM 2411 N N . ASP A 1 307 ? -47.166 8.329 22.913 1.00 59.16 307 ASP A N 1
ATOM 2412 C CA . ASP A 1 307 ? -46.605 7.346 23.863 1.00 59.16 307 ASP A CA 1
ATOM 2413 C C . ASP A 1 307 ? -46.763 5.880 23.415 1.00 59.16 307 ASP A C 1
ATOM 2415 O O . ASP A 1 307 ? -45.919 5.026 23.697 1.00 59.16 307 ASP A O 1
ATOM 2419 N N . ASN A 1 308 ? -47.811 5.577 22.645 1.00 57.00 308 ASN A N 1
ATOM 2420 C CA . ASN A 1 308 ? -48.041 4.243 22.089 1.00 57.00 308 ASN A CA 1
ATOM 2421 C C . ASN A 1 308 ? -47.019 3.839 21.005 1.00 57.00 308 ASN A C 1
ATOM 2423 O O . ASN A 1 308 ? -46.799 2.644 20.805 1.00 57.00 308 ASN A O 1
ATOM 2427 N N . ILE A 1 309 ? -46.381 4.801 20.327 1.00 55.91 309 ILE A N 1
ATOM 2428 C CA . ILE A 1 309 ? -45.291 4.565 19.367 1.00 55.91 309 ILE A CA 1
ATOM 2429 C C . ILE A 1 309 ? -43.964 4.369 20.105 1.00 55.91 309 ILE A C 1
ATOM 2431 O O . ILE A 1 309 ? -43.157 3.529 19.706 1.00 55.91 309 ILE A O 1
ATOM 2435 N N . MET A 1 310 ? -43.752 5.078 21.218 1.00 60.25 310 MET A N 1
ATOM 2436 C CA . MET A 1 310 ? -42.515 4.981 22.000 1.00 60.25 310 MET A CA 1
ATOM 2437 C C . MET A 1 310 ? -42.288 3.576 22.573 1.00 60.25 310 MET A C 1
ATOM 2439 O O . MET A 1 310 ? -41.168 3.071 22.519 1.00 60.25 310 MET A O 1
ATOM 2443 N N . TRP A 1 311 ? -43.347 2.890 23.016 1.00 64.06 311 TRP A N 1
ATOM 2444 C CA . TRP A 1 311 ? -43.259 1.487 23.449 1.00 64.06 311 TRP A CA 1
ATOM 2445 C C . TRP A 1 311 ? -42.879 0.525 22.305 1.00 64.06 311 TRP A C 1
ATOM 2447 O O . TRP A 1 311 ? -42.085 -0.397 22.492 1.00 64.06 311 TRP A O 1
ATOM 2457 N N . GLN A 1 312 ? -43.360 0.762 21.079 1.00 54.44 312 GLN A N 1
ATOM 2458 C CA . GLN A 1 312 ? -43.024 -0.078 19.916 1.00 54.44 312 GLN A CA 1
ATOM 2459 C C . GLN A 1 312 ? -41.558 0.065 19.470 1.00 54.44 312 GLN A C 1
ATOM 2461 O O . GLN A 1 312 ? -41.022 -0.820 18.788 1.00 54.44 312 GLN A O 1
ATOM 2466 N N . LEU A 1 313 ? -40.903 1.154 19.884 1.00 54.47 313 LEU A N 1
ATOM 2467 C CA . LEU A 1 313 ? -39.491 1.448 19.649 1.00 54.47 313 LEU A CA 1
ATOM 2468 C C . LEU A 1 313 ? -38.552 0.835 20.703 1.00 54.47 313 LEU A C 1
ATOM 2470 O O . LEU A 1 313 ? -37.336 0.961 20.572 1.00 54.47 313 LEU A O 1
ATOM 2474 N N . GLU A 1 314 ? -39.037 0.097 21.710 1.00 65.44 314 GLU A N 1
ATOM 2475 C CA . GLU A 1 314 ? -38.131 -0.668 22.586 1.00 65.44 314 GLU A CA 1
ATOM 2476 C C . GLU A 1 314 ? -37.337 -1.723 21.796 1.00 65.44 314 GLU A C 1
ATOM 2478 O O . GLU A 1 314 ? -36.152 -1.965 22.064 1.00 65.44 314 GLU A O 1
ATOM 2483 N N . ASN A 1 315 ? -37.935 -2.286 20.742 1.00 73.38 315 ASN A N 1
ATOM 2484 C CA . ASN A 1 315 ? -37.263 -3.230 19.861 1.00 73.38 315 ASN A CA 1
ATOM 2485 C C . ASN A 1 315 ? -36.159 -2.534 19.035 1.00 73.38 315 ASN A C 1
ATOM 2487 O O . ASN A 1 315 ? -36.413 -1.597 18.274 1.00 73.38 315 ASN A O 1
ATOM 2491 N N . LYS A 1 316 ? -34.914 -3.019 19.158 1.00 65.50 316 LYS A N 1
ATOM 2492 C CA . LYS A 1 316 ? -33.742 -2.490 18.432 1.00 65.50 316 LYS A CA 1
ATOM 2493 C C . LYS A 1 316 ? -33.934 -2.488 16.913 1.00 65.50 316 LYS A C 1
ATOM 2495 O O . LYS A 1 316 ? -33.474 -1.560 16.255 1.00 65.50 316 LYS A O 1
ATOM 2500 N N . THR A 1 317 ? -34.635 -3.478 16.365 1.00 60.78 317 THR A N 1
ATOM 2501 C CA . THR A 1 317 ? -34.882 -3.581 14.921 1.00 60.78 317 THR A CA 1
ATOM 2502 C C . THR A 1 317 ? -35.822 -2.479 14.432 1.00 60.78 317 THR A C 1
ATOM 2504 O O . THR A 1 317 ? -35.568 -1.868 13.400 1.00 60.78 317 THR A O 1
ATOM 2507 N N . HIS A 1 318 ? -36.865 -2.145 15.200 1.00 64.19 318 HIS A N 1
ATO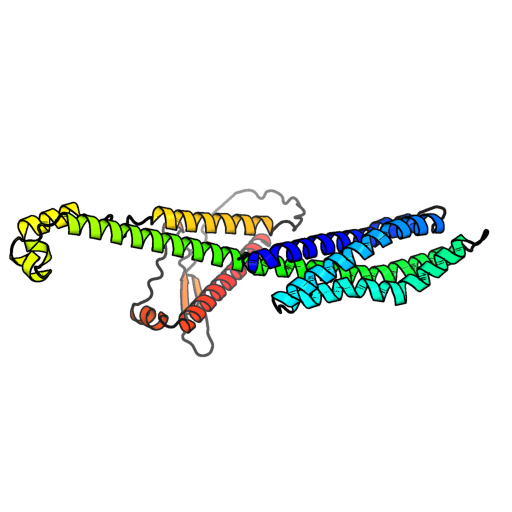M 2508 C CA . HIS A 1 318 ? -37.769 -1.046 14.847 1.00 64.19 318 HIS A CA 1
ATOM 2509 C C . HIS A 1 318 ? -37.084 0.318 14.936 1.00 64.19 318 HIS A C 1
ATOM 2511 O O . HIS A 1 318 ? -37.272 1.145 14.048 1.00 64.19 318 HIS A O 1
ATOM 2517 N N . ARG A 1 319 ? -36.231 0.536 15.948 1.00 70.25 319 ARG A N 1
ATOM 2518 C CA . ARG A 1 319 ? -35.407 1.754 16.032 1.00 70.25 319 ARG A CA 1
ATOM 2519 C C . ARG A 1 319 ? -34.506 1.925 14.821 1.00 70.25 319 ARG A C 1
ATOM 2521 O O . ARG A 1 319 ? -34.425 3.025 14.289 1.00 70.25 319 ARG A O 1
ATOM 2528 N N . HIS A 1 320 ? -33.868 0.844 14.380 1.00 63.56 320 HIS A N 1
ATOM 2529 C CA . HIS A 1 320 ? -33.018 0.888 13.198 1.00 63.56 320 HIS A CA 1
ATOM 2530 C C . HIS A 1 320 ? -33.811 1.287 11.947 1.00 63.56 320 HIS A C 1
ATOM 2532 O O . HIS A 1 320 ? -33.401 2.203 11.247 1.00 63.56 320 HIS A O 1
ATOM 2538 N N . HIS A 1 321 ? -34.991 0.701 11.731 1.00 64.94 321 HIS A N 1
ATOM 2539 C CA . HIS A 1 321 ? -35.830 1.048 10.582 1.00 64.94 321 HIS A CA 1
ATOM 2540 C C . HIS A 1 321 ? -36.386 2.473 10.617 1.00 64.94 321 HIS A C 1
ATOM 2542 O O . HIS A 1 321 ? -36.495 3.107 9.571 1.00 64.94 321 HIS A O 1
ATOM 2548 N N . VAL A 1 322 ? -36.748 2.995 11.792 1.00 69.69 322 VAL A N 1
ATOM 2549 C CA . VAL A 1 322 ? -37.165 4.402 11.908 1.00 69.69 322 VAL A CA 1
ATOM 2550 C C . VAL A 1 322 ? -35.989 5.332 11.632 1.00 69.69 322 VAL A C 1
ATOM 2552 O O . VAL A 1 322 ? -36.156 6.320 10.925 1.00 69.69 322 VAL A O 1
ATOM 2555 N N . TRP A 1 323 ? -34.796 4.993 12.118 1.00 76.56 323 TRP A N 1
ATOM 2556 C CA . TRP A 1 323 ? -33.587 5.754 11.822 1.00 76.56 323 TRP A CA 1
ATOM 2557 C C . TRP A 1 323 ? -33.264 5.763 10.319 1.00 76.56 323 TRP A C 1
ATOM 2559 O O . TRP A 1 323 ? -33.060 6.833 9.756 1.00 76.56 323 TRP A O 1
ATOM 2569 N N . GLU A 1 324 ? -33.325 4.609 9.644 1.00 66.94 324 GLU A N 1
ATOM 2570 C CA . GLU A 1 324 ? -33.154 4.518 8.184 1.00 66.94 324 GLU A CA 1
ATOM 2571 C C . GLU A 1 324 ? -34.166 5.395 7.427 1.00 66.94 324 GLU A C 1
ATOM 2573 O O . GLU A 1 324 ? -33.811 6.048 6.449 1.00 66.94 324 GLU A O 1
ATOM 2578 N N . GLN A 1 325 ? -35.419 5.454 7.891 1.00 69.38 325 GLN A N 1
ATOM 2579 C CA . GLN A 1 325 ? -36.454 6.294 7.280 1.00 69.38 325 GLN A CA 1
ATOM 2580 C C . GLN A 1 325 ? -36.193 7.789 7.473 1.00 69.38 325 GLN A C 1
ATOM 2582 O O . GLN A 1 325 ? -36.433 8.574 6.558 1.00 69.38 325 GLN A O 1
ATOM 2587 N N . VAL A 1 326 ? -35.713 8.193 8.650 1.00 72.31 326 VAL A N 1
ATOM 2588 C CA . VAL A 1 326 ? -35.337 9.589 8.908 1.00 72.31 326 VAL A CA 1
ATOM 2589 C C . VAL A 1 326 ? -34.168 9.996 8.011 1.00 72.31 326 VAL A C 1
ATOM 2591 O O . VAL A 1 326 ? -34.195 11.082 7.432 1.00 72.31 326 VAL A O 1
ATOM 2594 N N . GLU A 1 327 ? -33.187 9.113 7.836 1.00 73.19 327 GLU A N 1
ATOM 2595 C CA . GLU A 1 327 ? -32.015 9.388 7.003 1.00 73.19 327 GLU A CA 1
ATOM 2596 C C . GLU A 1 327 ? -32.361 9.469 5.506 1.00 73.19 327 GLU A C 1
ATOM 2598 O O . GLU A 1 327 ? -31.847 10.331 4.788 1.00 73.19 327 GLU A O 1
ATOM 2603 N N . ASP A 1 328 ? -33.293 8.634 5.035 1.00 72.81 328 ASP A N 1
ATOM 2604 C CA . ASP A 1 328 ? -33.829 8.712 3.671 1.00 72.81 328 ASP A CA 1
ATOM 2605 C C . ASP A 1 328 ? -34.569 10.041 3.431 1.00 72.81 328 ASP A C 1
ATOM 2607 O O . ASP A 1 328 ? -34.300 10.739 2.451 1.00 72.81 328 ASP A O 1
ATOM 2611 N N . ILE A 1 329 ? -35.427 10.466 4.368 1.00 76.31 329 ILE A N 1
ATOM 2612 C CA . ILE A 1 329 ? -36.120 11.764 4.286 1.00 76.31 329 ILE A CA 1
ATOM 2613 C C . ILE A 1 329 ? -35.113 12.921 4.249 1.00 76.31 329 ILE A C 1
ATOM 2615 O O . ILE A 1 329 ? -35.242 13.825 3.420 1.00 76.31 329 ILE A O 1
ATOM 2619 N N . ARG A 1 330 ? -34.091 12.890 5.113 1.00 76.31 330 ARG A N 1
ATOM 2620 C CA . ARG A 1 330 ? -33.023 13.900 5.146 1.00 76.31 330 ARG A CA 1
ATOM 2621 C C . ARG A 1 330 ? -32.284 13.967 3.806 1.00 76.31 330 ARG A C 1
ATOM 2623 O O . ARG A 1 330 ? -32.069 15.059 3.281 1.00 76.31 330 ARG A O 1
ATOM 2630 N N . SER A 1 331 ? -31.963 12.815 3.223 1.00 72.19 331 SER A N 1
ATOM 2631 C CA . SER A 1 331 ? -31.289 12.718 1.922 1.00 72.19 331 SER A CA 1
ATOM 2632 C C . SER A 1 331 ? -32.138 13.288 0.782 1.00 72.19 331 SER A C 1
ATOM 2634 O O . SER A 1 331 ? -31.637 14.037 -0.061 1.00 72.19 331 SER A O 1
ATOM 2636 N N . GLN A 1 332 ? -33.440 12.991 0.767 1.00 74.56 332 GLN A N 1
ATOM 2637 C CA . GLN A 1 332 ? -34.362 13.524 -0.239 1.00 74.56 332 GLN A CA 1
ATOM 2638 C C . GLN A 1 332 ? -34.548 15.041 -0.111 1.00 74.56 332 GLN A C 1
ATOM 2640 O O . GLN A 1 332 ? -34.579 15.740 -1.126 1.00 74.56 332 GLN A O 1
ATOM 2645 N N . LEU A 1 333 ? -34.617 15.567 1.116 1.00 77.69 333 LEU A N 1
ATOM 2646 C CA . LEU A 1 333 ? -34.681 17.009 1.362 1.00 77.69 333 LEU A CA 1
ATOM 2647 C C . LEU A 1 333 ? -33.413 17.729 0.890 1.00 77.69 333 LEU A C 1
ATOM 2649 O O . LEU A 1 333 ? -33.521 18.769 0.241 1.00 77.69 333 LEU A O 1
ATOM 2653 N N . ALA A 1 334 ? -32.232 17.158 1.138 1.00 74.81 334 ALA A N 1
ATOM 2654 C CA . ALA A 1 334 ? -30.972 17.713 0.647 1.00 74.81 334 ALA A CA 1
ATOM 2655 C C . ALA A 1 334 ? -30.946 17.774 -0.890 1.00 74.81 334 ALA A C 1
ATOM 2657 O O . ALA A 1 334 ? -30.633 18.813 -1.472 1.00 74.81 334 ALA A O 1
ATOM 2658 N N . LEU A 1 335 ? -31.367 16.695 -1.559 1.00 79.06 335 LEU A N 1
ATOM 2659 C CA . LEU A 1 335 ? -31.447 16.643 -3.020 1.00 79.06 335 LEU A CA 1
ATOM 2660 C C . LEU A 1 335 ? -32.433 17.681 -3.577 1.00 79.06 335 LEU A C 1
ATOM 2662 O O . LEU A 1 335 ? -32.139 18.352 -4.570 1.00 79.06 335 LEU A O 1
ATOM 2666 N N . PHE A 1 336 ? -33.581 17.854 -2.922 1.00 80.38 336 PHE A N 1
ATOM 2667 C CA . PHE A 1 336 ? -34.555 18.883 -3.276 1.00 80.38 336 PHE A CA 1
ATOM 2668 C C . PHE A 1 336 ? -33.982 20.300 -3.114 1.00 80.38 336 PHE A C 1
ATOM 2670 O O . PHE A 1 336 ? -34.135 21.132 -4.011 1.00 80.38 336 PHE A O 1
ATOM 2677 N N . GLN A 1 337 ? -33.254 20.568 -2.027 1.00 80.94 337 GLN A N 1
ATOM 2678 C CA . GLN A 1 337 ? -32.580 21.848 -1.803 1.00 80.94 337 GLN A CA 1
ATOM 2679 C C . GLN A 1 337 ? -31.547 22.144 -2.900 1.00 80.94 337 GLN A C 1
ATOM 2681 O O . GLN A 1 337 ? -31.532 23.248 -3.448 1.00 80.94 337 GLN A O 1
ATOM 2686 N N . THR A 1 338 ? -30.742 21.154 -3.298 1.00 83.25 338 THR A N 1
ATOM 2687 C CA . THR A 1 338 ? -29.802 21.295 -4.422 1.00 83.25 338 THR A CA 1
ATOM 2688 C C . THR A 1 338 ? -30.527 21.626 -5.730 1.00 83.25 338 THR A C 1
ATOM 2690 O O . THR A 1 338 ? -30.073 22.479 -6.495 1.00 83.25 338 THR A O 1
ATOM 2693 N N . GLN A 1 339 ? -31.674 20.992 -5.996 1.00 84.19 339 GLN A N 1
ATOM 2694 C CA . GLN A 1 339 ? -32.475 21.279 -7.190 1.00 84.19 339 GLN A CA 1
ATOM 2695 C C . GLN A 1 339 ? -33.058 22.698 -7.182 1.00 84.19 339 GLN A C 1
ATOM 2697 O O . GLN A 1 339 ? -33.062 23.355 -8.226 1.00 84.19 339 GLN A O 1
ATOM 2702 N N . LEU A 1 340 ? -33.510 23.190 -6.024 1.00 81.31 340 LEU A N 1
ATOM 2703 C CA . LEU A 1 340 ? -33.988 24.567 -5.877 1.00 81.31 340 LEU A CA 1
ATOM 2704 C C . LEU A 1 340 ? -32.874 25.588 -6.130 1.00 81.31 340 LEU A C 1
ATOM 2706 O O . LEU A 1 340 ? -33.078 26.527 -6.899 1.00 81.31 340 LEU A O 1
ATOM 2710 N N . LEU A 1 341 ? -31.686 25.375 -5.556 1.00 83.69 341 LEU A N 1
ATOM 2711 C CA . LEU A 1 341 ? -30.524 26.243 -5.777 1.00 83.69 341 LEU A CA 1
ATOM 2712 C C . LEU A 1 341 ? -30.119 26.273 -7.255 1.00 83.69 341 LEU A C 1
ATOM 2714 O O . LEU A 1 341 ? -29.922 27.343 -7.827 1.00 83.69 341 LEU A O 1
ATOM 2718 N N . LYS A 1 342 ? -30.090 25.107 -7.913 1.00 88.31 342 LYS A N 1
ATOM 2719 C CA . LYS A 1 342 ? -29.803 25.014 -9.349 1.00 88.31 342 LYS A CA 1
ATOM 2720 C C . LYS A 1 342 ? -30.814 25.801 -10.186 1.00 88.31 342 LYS A C 1
ATOM 2722 O O . LYS A 1 342 ? -30.422 26.492 -11.123 1.00 88.31 342 LYS A O 1
ATOM 2727 N N . LYS A 1 343 ? -32.107 25.717 -9.854 1.00 86.88 343 LYS A N 1
ATOM 2728 C CA . LYS A 1 343 ? -33.168 26.421 -10.586 1.00 86.88 343 LYS A CA 1
ATOM 2729 C C . LYS A 1 343 ? -33.077 27.941 -10.419 1.00 86.88 343 LYS A C 1
ATOM 2731 O O . LYS A 1 343 ? -33.244 28.642 -11.411 1.00 86.88 343 LYS A O 1
ATOM 2736 N N . ASN A 1 344 ? -32.751 28.430 -9.220 1.00 82.50 344 ASN A N 1
ATOM 2737 C CA . ASN A 1 344 ? -32.545 29.861 -8.971 1.00 82.50 344 ASN A CA 1
ATOM 2738 C C . ASN A 1 344 ? -31.333 30.427 -9.721 1.00 82.50 344 ASN A C 1
ATOM 2740 O O . ASN A 1 344 ? -31.385 31.567 -10.153 1.00 82.50 344 ASN A O 1
ATOM 2744 N N . ASN A 1 345 ? -30.278 29.636 -9.930 1.00 82.81 345 ASN A N 1
ATOM 2745 C CA . ASN A 1 345 ? -29.091 30.079 -10.672 1.00 82.81 345 ASN A CA 1
ATOM 2746 C C . ASN A 1 345 ? -29.279 30.078 -12.202 1.00 82.81 345 ASN A C 1
ATOM 2748 O O . ASN A 1 345 ? -28.389 30.514 -12.926 1.00 82.81 345 ASN A O 1
ATOM 2752 N N . THR A 1 346 ? -30.395 29.536 -12.705 1.00 83.69 346 THR A N 1
ATOM 2753 C CA . THR A 1 346 ? -30.688 29.461 -14.151 1.00 83.69 346 THR A CA 1
ATOM 2754 C C . THR A 1 346 ? -31.717 30.515 -14.601 1.00 83.69 346 THR A C 1
ATOM 2756 O O . THR A 1 346 ? -32.034 30.580 -15.788 1.00 83.69 346 THR A O 1
ATOM 2759 N N . GLN A 1 347 ? -32.263 31.307 -13.672 1.00 64.50 347 GLN A N 1
ATOM 2760 C CA . GLN A 1 347 ? -33.125 32.467 -13.939 1.00 64.50 347 GLN A CA 1
ATOM 2761 C C . GLN A 1 347 ? -32.330 33.749 -13.734 1.00 64.50 347 GLN A C 1
ATOM 2763 O O . GLN A 1 347 ? -32.573 34.694 -14.517 1.00 64.50 347 GLN A O 1
#